Protein AF-A0A352Q3K9-F1 (afdb_monomer)

Mean predicted aligned error: 5.57 Å

pLDDT: mean 89.83, std 10.24, range [36.91, 98.31]

Radius of gyration: 19.17 Å; Cα contacts (8 Å, |Δi|>4): 223; chains: 1; bounding box: 49×48×50 Å

Foldseek 3Di:
DDPVVLVVPDDLVCLLPDDLVNVLVVLVVVLVVCVVCVVVCQVVVCVLVVADCPDPVRVVVGHCVPASVVLNVLSVVLNVQSVQVNVVHGQAFPDWADPDVQKIKTWHPDRDPVRCVVQPPDTDIDIGGHDDDDDDLSPARGEEDEAEAPSPPHSSSVCSCCSRPNSYDYDYDHDPRDDD

Solvent-accessible surface area (backbone atoms only — not comparable to full-atom values): 10565 Å² total; per-residue (Å²): 133,58,71,66,58,63,56,72,70,59,55,26,69,59,56,49,71,50,53,58,64,59,56,38,49,49,40,50,51,52,52,51,48,52,64,74,43,39,68,61,49,32,53,53,52,23,57,74,69,73,33,40,75,86,39,86,90,34,29,89,71,44,58,45,76,82,48,54,46,56,46,53,52,51,43,52,53,50,43,56,48,37,61,32,46,68,70,77,41,76,91,77,61,88,42,77,42,79,76,51,92,56,31,29,40,32,32,68,33,54,81,50,72,68,44,35,69,76,48,56,90,54,71,39,69,50,78,38,77,41,84,89,77,87,80,63,36,82,78,44,70,48,35,81,44,78,47,72,34,84,74,56,92,55,55,64,53,59,51,51,42,34,46,69,52,55,23,17,44,76,50,76,46,75,44,87,76,81,86,126

Structure (mmCIF, N/CA/C/O backbone):
data_AF-A0A352Q3K9-F1
#
_entry.id   AF-A0A352Q3K9-F1
#
loop_
_atom_site.group_PDB
_atom_site.id
_atom_site.type_symbol
_atom_site.label_atom_id
_atom_site.label_alt_id
_atom_site.label_comp_id
_atom_site.label_asym_id
_atom_site.label_entity_id
_atom_site.label_seq_id
_atom_site.pdbx_PDB_ins_code
_atom_site.Cartn_x
_atom_site.Cartn_y
_atom_site.Cartn_z
_atom_site.occupancy
_atom_site.B_iso_or_equiv
_atom_site.auth_seq_id
_atom_site.auth_comp_id
_atom_site.auth_asym_id
_atom_site.auth_atom_id
_atom_site.pdbx_PDB_model_num
ATOM 1 N N . MET A 1 1 ? 11.641 -22.432 -8.287 1.00 61.81 1 MET A N 1
ATOM 2 C CA . MET A 1 1 ? 10.954 -22.651 -6.997 1.00 61.81 1 MET A CA 1
ATOM 3 C C . MET A 1 1 ? 9.534 -23.090 -7.314 1.00 61.81 1 MET A C 1
ATOM 5 O O . MET A 1 1 ? 8.907 -22.437 -8.138 1.00 61.81 1 MET A O 1
ATOM 9 N N . ASP A 1 2 ? 9.073 -24.209 -6.756 1.00 83.31 2 ASP A N 1
ATOM 10 C CA . ASP A 1 2 ? 7.684 -24.660 -6.918 1.00 83.31 2 ASP A CA 1
ATOM 11 C C . ASP A 1 2 ? 6.731 -23.754 -6.113 1.00 83.31 2 ASP A C 1
ATOM 13 O O . ASP A 1 2 ? 7.108 -23.233 -5.060 1.00 83.31 2 ASP A O 1
ATOM 17 N N . ALA A 1 3 ? 5.508 -23.550 -6.607 1.00 79.31 3 ALA A N 1
ATOM 18 C CA . ALA A 1 3 ? 4.504 -22.689 -5.986 1.00 79.31 3 ALA A CA 1
ATOM 19 C C . ALA A 1 3 ? 4.161 -23.150 -4.564 1.00 79.31 3 ALA A C 1
ATOM 21 O O . ALA A 1 3 ? 4.019 -22.317 -3.669 1.00 79.31 3 ALA A O 1
ATOM 22 N N . LYS A 1 4 ? 4.107 -24.470 -4.342 1.00 85.06 4 LYS A N 1
ATOM 23 C CA . LYS A 1 4 ? 3.895 -25.047 -3.011 1.00 85.06 4 LYS A CA 1
ATOM 24 C C . LYS A 1 4 ? 5.002 -24.628 -2.044 1.00 85.06 4 LYS A C 1
ATOM 26 O O . LYS A 1 4 ? 4.709 -24.143 -0.962 1.00 85.06 4 LYS A O 1
ATOM 31 N N . LEU A 1 5 ? 6.263 -24.731 -2.466 1.00 86.06 5 LEU A N 1
ATOM 32 C CA . LEU A 1 5 ? 7.406 -24.346 -1.636 1.00 86.06 5 LEU A CA 1
ATOM 33 C C . LEU A 1 5 ? 7.378 -22.850 -1.283 1.00 86.06 5 LEU A C 1
ATOM 35 O O . LEU A 1 5 ? 7.644 -22.484 -0.144 1.00 86.06 5 LEU A O 1
ATOM 39 N N . ALA A 1 6 ? 7.025 -21.986 -2.242 1.00 85.56 6 ALA A N 1
ATOM 40 C CA . ALA A 1 6 ? 6.912 -20.549 -1.997 1.00 85.56 6 ALA A CA 1
ATOM 41 C C . ALA A 1 6 ? 5.833 -20.222 -0.950 1.00 85.56 6 ALA A C 1
ATOM 43 O O . ALA A 1 6 ? 6.047 -19.349 -0.113 1.00 85.56 6 ALA A O 1
ATOM 44 N N . ILE A 1 7 ? 4.701 -20.934 -0.984 1.00 88.88 7 ILE A N 1
ATOM 45 C CA . ILE A 1 7 ? 3.608 -20.784 -0.014 1.00 88.88 7 ILE A CA 1
ATOM 46 C C . ILE A 1 7 ? 4.007 -21.356 1.352 1.00 88.88 7 ILE A C 1
ATOM 48 O O . ILE A 1 7 ? 3.791 -20.694 2.364 1.00 88.88 7 ILE A O 1
ATOM 52 N N . ASP A 1 8 ? 4.639 -22.532 1.385 1.00 91.50 8 ASP A N 1
ATOM 53 C CA . ASP A 1 8 ? 5.064 -23.215 2.616 1.00 91.50 8 ASP A CA 1
ATOM 54 C C . ASP A 1 8 ? 6.091 -22.388 3.421 1.00 91.50 8 ASP A C 1
ATOM 56 O O . ASP A 1 8 ? 6.195 -22.532 4.639 1.00 91.50 8 ASP A O 1
ATOM 60 N N . CYS A 1 9 ? 6.845 -21.494 2.769 1.00 90.69 9 CYS A N 1
ATOM 61 C CA . CYS A 1 9 ? 7.780 -20.585 3.438 1.00 90.69 9 CYS A CA 1
ATOM 62 C C . CYS A 1 9 ? 7.116 -19.346 4.069 1.00 90.69 9 CYS A C 1
ATOM 64 O O . CYS A 1 9 ? 7.782 -18.603 4.799 1.00 90.69 9 CYS A O 1
ATOM 66 N N . LEU A 1 10 ? 5.839 -19.075 3.788 1.00 93.19 10 LEU A N 1
ATOM 67 C CA . LEU A 1 10 ? 5.159 -17.888 4.297 1.00 93.19 10 LEU A CA 1
ATOM 68 C C . LEU A 1 10 ? 4.781 -18.048 5.773 1.00 93.19 10 LEU A C 1
ATOM 70 O O . LEU A 1 10 ? 4.302 -19.086 6.217 1.00 93.19 10 LEU A O 1
ATOM 74 N N . GLN A 1 11 ? 4.965 -16.976 6.545 1.00 95.00 11 GLN A N 1
ATOM 75 C CA . GLN A 1 11 ? 4.714 -16.958 7.989 1.00 95.00 11 GLN A CA 1
ATOM 76 C C . GLN A 1 11 ? 3.660 -15.892 8.347 1.00 95.00 11 GLN A C 1
ATOM 78 O O . GLN A 1 11 ? 4.012 -14.861 8.930 1.00 95.00 11 GLN A O 1
ATOM 83 N N . PRO A 1 12 ? 2.367 -16.104 8.019 1.00 95.88 12 PRO A N 1
ATOM 84 C CA . PRO A 1 12 ? 1.306 -15.122 8.272 1.00 95.88 12 PRO A CA 1
ATOM 85 C C . PRO A 1 12 ? 1.190 -14.752 9.755 1.00 95.88 12 PRO A C 1
ATOM 87 O O . PRO A 1 12 ? 1.074 -13.574 10.081 1.00 95.88 12 PRO A O 1
ATOM 90 N N . GLY A 1 13 ? 1.338 -15.724 10.664 1.00 95.94 13 GLY A N 1
ATOM 91 C CA . GLY A 1 13 ? 1.329 -15.466 12.107 1.00 95.94 13 GLY A CA 1
ATOM 92 C C . GLY A 1 13 ? 2.492 -14.582 12.571 1.00 95.94 13 GLY A C 1
ATOM 93 O O . GLY A 1 13 ? 2.315 -13.730 13.439 1.00 95.94 13 GLY A O 1
ATOM 94 N N . LYS A 1 14 ? 3.678 -14.707 11.961 1.00 96.25 14 LYS A N 1
ATOM 95 C CA . LYS A 1 14 ? 4.808 -13.812 12.257 1.00 96.25 14 LYS A CA 1
ATOM 96 C C . LYS A 1 14 ? 4.521 -12.394 11.770 1.00 96.25 14 LYS A C 1
ATOM 98 O O . LYS A 1 14 ? 4.791 -11.438 12.493 1.00 96.25 14 LYS A O 1
ATOM 103 N N . TRP A 1 15 ? 3.954 -12.254 10.571 1.00 97.00 15 TRP A N 1
ATOM 104 C CA . TRP A 1 15 ? 3.568 -10.948 10.039 1.00 97.00 15 TRP A CA 1
ATOM 105 C C . TRP A 1 15 ? 2.504 -10.278 10.904 1.00 97.00 15 TRP A C 1
ATOM 107 O O . TRP A 1 15 ? 2.722 -9.151 11.339 1.00 97.00 15 TRP A O 1
ATOM 117 N N . GLN A 1 16 ? 1.424 -10.987 11.246 1.00 96.56 16 GLN A N 1
ATOM 118 C CA . GLN A 1 16 ? 0.358 -10.492 12.123 1.00 96.56 16 GLN A CA 1
ATOM 119 C C . GLN A 1 16 ? 0.919 -9.927 13.433 1.00 96.56 16 GLN A C 1
ATOM 121 O O . GLN A 1 16 ? 0.593 -8.802 13.802 1.00 96.56 16 GLN A O 1
ATOM 126 N N . ASN A 1 17 ? 1.839 -10.655 14.068 1.00 96.12 17 ASN A N 1
ATOM 127 C CA . ASN A 1 17 ? 2.466 -10.253 15.328 1.00 96.12 17 ASN A CA 1
ATOM 128 C C . ASN A 1 17 ? 3.646 -9.276 15.165 1.00 96.12 17 ASN A C 1
ATOM 130 O O . ASN A 1 17 ? 4.276 -8.902 16.153 1.00 96.12 17 ASN A O 1
ATOM 134 N N . THR A 1 18 ? 3.976 -8.850 13.941 1.00 97.50 18 THR A N 1
ATOM 135 C CA . THR A 1 18 ? 5.051 -7.879 13.714 1.00 97.50 18 THR A CA 1
ATOM 136 C C . THR A 1 18 ? 4.631 -6.503 14.246 1.00 97.50 18 THR A C 1
ATOM 138 O O . THR A 1 18 ? 3.607 -5.977 13.790 1.00 97.50 18 THR A O 1
ATOM 141 N N . PRO A 1 19 ? 5.419 -5.883 15.147 1.00 97.31 19 PRO A N 1
ATOM 142 C CA . PRO A 1 19 ? 5.102 -4.583 15.731 1.00 97.31 19 PRO A CA 1
ATOM 143 C C . PRO A 1 19 ? 4.897 -3.464 14.700 1.00 97.31 19 PRO A C 1
ATOM 145 O O . PRO A 1 19 ? 5.558 -3.411 13.659 1.00 97.31 19 PRO A O 1
ATOM 148 N N . VAL A 1 20 ? 4.005 -2.522 15.017 1.00 97.56 20 VAL A N 1
ATOM 149 C CA . VAL A 1 20 ? 3.637 -1.400 14.134 1.00 97.56 20 VAL A CA 1
ATOM 150 C C . VAL A 1 20 ? 4.837 -0.547 13.707 1.00 97.56 20 VAL A C 1
ATOM 152 O O . VAL A 1 20 ? 4.916 -0.152 12.546 1.00 97.56 20 VAL A O 1
ATOM 155 N N . ASN A 1 21 ? 5.800 -0.311 14.602 1.00 97.25 21 ASN A N 1
ATOM 156 C CA . ASN A 1 21 ? 7.028 0.436 14.312 1.00 97.25 21 ASN A CA 1
ATOM 157 C C . ASN A 1 21 ? 7.928 -0.305 13.313 1.00 97.25 21 ASN A C 1
ATOM 159 O O . ASN A 1 21 ? 8.421 0.313 12.376 1.00 97.25 21 ASN A O 1
ATOM 163 N N . VAL A 1 22 ? 8.064 -1.629 13.440 1.00 98.06 22 VAL A N 1
ATOM 164 C CA . VAL A 1 22 ? 8.832 -2.447 12.486 1.00 98.06 22 VAL A CA 1
ATOM 165 C C . VAL A 1 22 ? 8.202 -2.378 11.095 1.00 98.06 22 VAL A C 1
ATOM 167 O O . VAL A 1 22 ? 8.896 -2.155 10.105 1.00 98.06 22 VAL A O 1
ATOM 170 N N . ARG A 1 23 ? 6.872 -2.496 11.002 1.00 97.81 23 ARG A N 1
ATOM 171 C CA . ARG A 1 23 ? 6.149 -2.356 9.725 1.00 97.81 23 ARG A CA 1
ATOM 172 C C . ARG A 1 23 ? 6.301 -0.953 9.131 1.00 97.81 23 ARG A C 1
ATOM 174 O O . ARG A 1 23 ? 6.489 -0.811 7.924 1.00 97.81 23 ARG A O 1
ATOM 181 N N . GLN A 1 24 ? 6.261 0.079 9.971 1.00 97.62 24 GLN A N 1
ATOM 182 C CA . GLN A 1 24 ? 6.503 1.456 9.550 1.00 97.62 24 GLN A CA 1
ATOM 183 C C . GLN A 1 24 ? 7.929 1.642 9.007 1.00 97.62 24 GLN A C 1
ATOM 185 O O . GLN A 1 24 ? 8.115 2.334 8.006 1.00 97.62 24 GLN A O 1
ATOM 190 N N . ASP A 1 25 ? 8.932 1.029 9.632 1.00 98.06 25 ASP A N 1
ATOM 191 C CA . ASP A 1 25 ? 10.317 1.110 9.171 1.00 98.06 25 ASP A CA 1
ATOM 192 C C . ASP A 1 25 ? 10.535 0.341 7.864 1.00 98.06 25 ASP A C 1
ATOM 194 O O . ASP A 1 25 ? 11.254 0.833 6.995 1.00 98.06 25 ASP A O 1
ATOM 198 N N . LEU A 1 26 ? 9.846 -0.787 7.655 1.00 98.06 26 LEU A N 1
ATOM 199 C CA . LEU A 1 26 ? 9.813 -1.465 6.353 1.00 98.06 26 LEU A CA 1
ATOM 200 C C . LEU A 1 26 ? 9.236 -0.558 5.256 1.00 98.06 26 LEU A C 1
ATOM 202 O O . LEU A 1 26 ? 9.816 -0.464 4.178 1.00 98.06 26 LEU A O 1
ATOM 206 N N . LEU A 1 27 ? 8.146 0.171 5.526 1.00 98.00 27 LEU A N 1
ATOM 207 C CA . LEU A 1 27 ? 7.598 1.142 4.570 1.00 98.00 27 LEU A CA 1
ATOM 208 C C . LEU A 1 27 ? 8.594 2.264 4.236 1.00 98.00 27 LEU A C 1
ATOM 210 O O . LEU A 1 27 ? 8.707 2.651 3.074 1.00 98.00 27 LEU A O 1
ATOM 214 N N . LYS A 1 28 ? 9.342 2.770 5.225 1.00 98.12 28 LYS A N 1
ATOM 215 C CA . LYS A 1 28 ? 10.399 3.770 4.988 1.00 98.12 28 LYS A CA 1
ATOM 216 C C . LYS A 1 28 ? 11.550 3.197 4.162 1.00 98.12 28 LYS A C 1
ATOM 218 O O . LYS A 1 28 ? 12.053 3.882 3.281 1.00 98.12 28 LYS A O 1
ATOM 223 N N . GLN A 1 29 ? 11.948 1.948 4.409 1.00 98.12 29 GLN A N 1
ATOM 224 C CA . GLN A 1 29 ? 12.958 1.270 3.591 1.00 98.12 29 GLN A CA 1
ATOM 225 C C . GLN A 1 29 ? 12.485 1.122 2.142 1.00 98.12 29 GLN A C 1
ATOM 227 O O . GLN A 1 29 ? 13.239 1.434 1.226 1.00 98.12 29 GLN A O 1
ATOM 232 N N . ILE A 1 30 ? 11.222 0.740 1.925 1.00 96.62 30 ILE A N 1
ATOM 233 C CA . ILE A 1 30 ? 10.625 0.688 0.583 1.00 96.62 30 ILE A CA 1
ATOM 234 C C . ILE A 1 30 ? 10.652 2.077 -0.069 1.00 96.62 30 ILE A C 1
ATOM 236 O O . ILE A 1 30 ? 11.085 2.201 -1.210 1.00 96.62 30 ILE A O 1
ATOM 240 N N . GLN A 1 31 ? 10.244 3.128 0.650 1.00 96.56 31 GLN A N 1
ATOM 241 C CA . GLN A 1 31 ? 10.288 4.504 0.145 1.00 96.56 31 GLN A CA 1
ATOM 242 C C . GLN A 1 31 ? 11.711 4.929 -0.248 1.00 96.56 31 GLN A C 1
ATOM 244 O O . GLN A 1 31 ? 11.903 5.476 -1.332 1.00 96.56 31 GLN A O 1
ATOM 249 N N . ASN A 1 32 ? 12.702 4.645 0.597 1.00 97.75 32 ASN A N 1
ATOM 250 C CA . ASN A 1 32 ? 14.103 4.958 0.319 1.00 97.75 32 ASN A CA 1
ATOM 251 C C . ASN A 1 32 ? 14.626 4.181 -0.893 1.00 97.75 32 ASN A C 1
ATOM 253 O O . ASN A 1 32 ? 15.315 4.758 -1.725 1.00 97.75 32 ASN A O 1
ATOM 257 N N . ASN A 1 33 ? 14.254 2.906 -1.033 1.00 96.94 33 ASN A N 1
ATOM 258 C CA . ASN A 1 33 ? 14.633 2.095 -2.187 1.00 96.94 33 ASN A CA 1
ATOM 259 C C . ASN A 1 33 ? 14.013 2.625 -3.486 1.00 96.94 33 ASN A C 1
ATOM 261 O O . ASN A 1 33 ? 14.693 2.655 -4.503 1.00 96.94 33 ASN A O 1
ATOM 265 N N . ILE A 1 34 ? 12.760 3.094 -3.465 1.00 94.69 34 ILE A N 1
ATOM 266 C CA . ILE A 1 34 ? 12.145 3.723 -4.647 1.00 94.69 34 ILE A CA 1
ATOM 267 C C . ILE A 1 34 ? 12.954 4.948 -5.089 1.00 94.69 34 ILE A C 1
ATOM 269 O O . ILE A 1 34 ? 13.162 5.137 -6.282 1.00 94.69 34 ILE A O 1
ATOM 273 N N . VAL A 1 35 ? 13.414 5.773 -4.143 1.00 95.62 35 VAL A N 1
ATOM 274 C CA . VAL A 1 35 ? 14.247 6.946 -4.453 1.00 95.62 35 VAL A CA 1
ATOM 275 C C . VAL A 1 35 ? 15.621 6.524 -4.969 1.00 95.62 35 VAL A C 1
ATOM 277 O O . VAL A 1 35 ? 16.072 7.049 -5.981 1.00 95.62 35 VAL A O 1
ATOM 280 N N . LEU A 1 36 ? 16.267 5.571 -4.294 1.00 97.50 36 LEU A N 1
ATOM 281 C CA . LEU A 1 36 ? 17.611 5.104 -4.633 1.00 97.50 36 LEU A CA 1
ATOM 282 C C . LEU A 1 36 ? 17.674 4.478 -6.032 1.00 97.50 36 LEU A C 1
ATOM 284 O O . LEU A 1 36 ? 18.615 4.743 -6.770 1.00 97.50 36 LEU A O 1
ATOM 288 N N . TYR A 1 37 ? 16.668 3.683 -6.397 1.00 96.00 37 TYR A N 1
ATOM 289 C CA . TYR A 1 37 ? 16.619 2.944 -7.662 1.00 96.00 37 TYR A CA 1
ATOM 290 C C . TYR A 1 37 ? 15.682 3.589 -8.697 1.00 96.00 37 TYR A C 1
ATOM 292 O O . TYR A 1 37 ? 15.224 2.915 -9.617 1.00 96.00 37 TYR A O 1
ATOM 300 N N . MET A 1 38 ? 15.361 4.881 -8.555 1.00 94.00 38 MET A N 1
ATOM 301 C CA . MET A 1 38 ? 14.366 5.567 -9.392 1.00 94.00 38 MET A CA 1
ATOM 302 C C . MET A 1 38 ? 14.661 5.429 -10.892 1.00 94.00 38 MET A C 1
ATOM 304 O O . MET A 1 38 ? 13.776 5.048 -11.657 1.00 94.00 38 MET A O 1
ATOM 308 N N . ASP A 1 39 ? 15.899 5.695 -11.311 1.00 93.38 39 ASP A N 1
ATOM 309 C CA . ASP A 1 39 ? 16.279 5.667 -12.728 1.00 93.38 39 ASP A CA 1
ATOM 310 C C . ASP A 1 39 ? 16.218 4.246 -13.305 1.00 93.38 39 ASP A C 1
ATOM 312 O O . ASP A 1 39 ? 15.687 4.033 -14.397 1.00 93.38 39 ASP A O 1
ATOM 316 N N . GLU A 1 40 ? 16.681 3.252 -12.543 1.00 94.25 40 GLU A N 1
ATOM 317 C CA . GLU A 1 40 ? 16.603 1.838 -12.924 1.00 94.25 40 GLU A CA 1
ATOM 318 C C . GLU A 1 40 ? 15.151 1.374 -13.065 1.00 94.25 40 GLU A C 1
ATOM 320 O O . GLU A 1 40 ? 14.799 0.700 -14.037 1.00 94.25 40 GLU A O 1
ATOM 325 N N . LEU A 1 41 ? 14.288 1.783 -12.130 1.00 91.19 41 LEU A N 1
ATOM 326 C CA . LEU A 1 41 ? 12.859 1.496 -12.183 1.00 91.19 41 LEU A CA 1
ATOM 327 C C . LEU A 1 41 ? 12.213 2.131 -13.418 1.00 91.19 41 LEU A C 1
ATOM 329 O O . LEU A 1 41 ? 11.412 1.467 -14.073 1.00 91.19 41 LEU A O 1
ATOM 333 N N . VAL A 1 42 ? 12.564 3.375 -13.770 1.00 91.69 42 VAL A N 1
ATOM 334 C CA . VAL A 1 42 ? 12.035 4.048 -14.972 1.00 91.69 42 VAL A CA 1
ATOM 335 C C . VAL A 1 42 ? 12.455 3.305 -16.235 1.00 91.69 42 VAL A C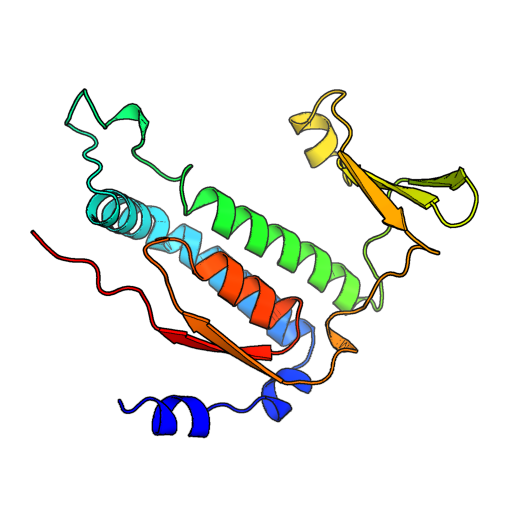 1
ATOM 337 O O . VAL A 1 42 ? 11.625 3.076 -17.117 1.00 91.69 42 VAL A O 1
ATOM 340 N N . VAL A 1 43 ? 13.725 2.908 -16.334 1.00 91.94 43 VAL A N 1
ATOM 341 C CA . VAL A 1 43 ? 14.236 2.162 -17.493 1.00 91.94 43 VAL A CA 1
ATOM 342 C C . VAL A 1 43 ? 13.536 0.809 -17.617 1.00 91.94 43 VAL A C 1
ATOM 344 O O . VAL A 1 43 ? 13.078 0.456 -18.707 1.00 91.94 43 VAL A O 1
ATOM 347 N N . ALA A 1 44 ? 13.412 0.068 -16.515 1.00 89.25 44 ALA A N 1
ATOM 348 C CA . ALA A 1 44 ? 12.751 -1.232 -16.501 1.00 89.25 44 ALA A CA 1
ATOM 349 C C . ALA A 1 44 ? 11.259 -1.125 -16.860 1.00 89.25 44 ALA A C 1
ATOM 351 O O . ALA A 1 44 ? 10.775 -1.880 -17.705 1.00 89.25 44 ALA A O 1
ATOM 352 N N . ASP A 1 45 ? 10.546 -0.165 -16.270 1.00 88.12 45 ASP A N 1
ATOM 353 C CA . ASP A 1 45 ? 9.121 0.066 -16.513 1.00 88.12 45 ASP A CA 1
ATOM 354 C C . ASP A 1 45 ? 8.851 0.501 -17.962 1.00 88.12 45 ASP A C 1
ATOM 356 O O . ASP A 1 45 ? 7.980 -0.063 -18.624 1.00 88.12 45 ASP A O 1
ATOM 360 N N . ASN A 1 46 ? 9.644 1.434 -18.501 1.00 89.44 46 ASN A N 1
ATOM 361 C CA . ASN A 1 46 ? 9.547 1.839 -19.904 1.00 89.44 46 ASN A CA 1
ATOM 362 C C . ASN A 1 46 ? 9.789 0.651 -20.849 1.00 89.44 46 ASN A C 1
ATOM 364 O O . ASN A 1 46 ? 8.993 0.426 -21.761 1.00 89.44 46 ASN A O 1
ATOM 368 N N . LYS A 1 47 ? 10.841 -0.145 -20.604 1.00 88.88 47 LYS A N 1
ATOM 369 C CA . LYS A 1 47 ? 11.170 -1.322 -21.423 1.00 88.88 47 LYS A CA 1
ATOM 370 C C . LYS A 1 47 ? 10.015 -2.317 -21.460 1.00 88.88 47 LYS A C 1
ATOM 372 O O . LYS A 1 47 ? 9.620 -2.767 -22.530 1.00 88.88 47 LYS A O 1
ATOM 377 N N . VAL A 1 48 ? 9.467 -2.645 -20.296 1.00 83.88 48 VAL A N 1
ATOM 378 C CA . VAL A 1 48 ? 8.382 -3.621 -20.165 1.00 83.88 48 VAL A CA 1
ATOM 379 C C . VAL A 1 48 ? 7.079 -3.110 -20.801 1.00 83.88 48 VAL A C 1
ATOM 381 O O . VAL A 1 48 ? 6.328 -3.898 -21.372 1.00 83.88 48 VAL A O 1
ATOM 384 N N . ARG A 1 49 ? 6.832 -1.795 -20.775 1.00 84.94 49 ARG A N 1
ATOM 385 C CA . ARG A 1 49 ? 5.693 -1.156 -21.456 1.00 84.94 49 ARG A CA 1
ATOM 386 C C . ARG A 1 49 ? 5.900 -0.943 -22.962 1.00 84.94 49 ARG A C 1
ATOM 388 O O . ARG A 1 49 ? 4.981 -0.452 -23.612 1.00 84.94 49 ARG A O 1
ATOM 395 N N . GLY A 1 50 ? 7.073 -1.268 -23.514 1.00 88.25 50 GLY A N 1
ATOM 396 C CA . GLY A 1 50 ? 7.414 -0.970 -24.910 1.00 88.25 50 GLY A CA 1
ATOM 397 C C . GLY A 1 50 ? 7.514 0.533 -25.203 1.00 88.25 50 GLY A C 1
ATOM 398 O O . GLY A 1 50 ? 7.270 0.965 -26.324 1.00 88.25 50 GLY A O 1
ATOM 399 N N . VAL A 1 51 ? 7.829 1.342 -24.190 1.00 90.50 51 VAL A N 1
ATOM 400 C CA . VAL A 1 51 ? 7.933 2.801 -24.288 1.00 90.50 51 VAL A CA 1
ATOM 401 C C . VAL A 1 51 ? 9.393 3.197 -24.468 1.00 90.50 51 VAL A C 1
ATOM 403 O O . VAL A 1 51 ? 10.240 2.872 -23.638 1.00 90.50 51 VAL A O 1
ATOM 406 N N . SER A 1 52 ? 9.684 3.963 -25.519 1.00 92.06 52 SER A N 1
ATOM 407 C CA . SER A 1 52 ? 10.995 4.578 -25.730 1.00 92.06 52 SER A CA 1
ATOM 408 C C . SER A 1 52 ? 10.945 6.096 -25.505 1.00 92.06 52 SER A C 1
ATOM 410 O O . SER A 1 52 ? 10.063 6.765 -26.055 1.00 92.06 52 SER A O 1
ATOM 412 N N . PRO A 1 53 ? 11.898 6.680 -24.748 1.00 89.00 53 PRO A N 1
ATOM 413 C CA . PRO A 1 53 ? 12.020 8.131 -24.606 1.00 89.00 53 PRO A CA 1
ATOM 414 C C . PRO A 1 53 ? 12.542 8.820 -25.880 1.00 89.00 53 PRO A C 1
ATOM 416 O O . PRO A 1 53 ? 12.390 10.034 -26.012 1.00 89.00 53 PRO A O 1
ATOM 419 N N . SER A 1 54 ? 13.141 8.074 -26.817 1.00 93.25 54 SER A N 1
ATOM 420 C CA . SER A 1 54 ? 13.630 8.604 -28.098 1.00 93.25 54 SER A CA 1
ATOM 421 C C . SER A 1 54 ? 12.615 8.495 -29.239 1.00 93.25 54 SER A C 1
ATOM 423 O O . SER A 1 54 ? 12.786 9.167 -30.253 1.00 93.25 54 SER A O 1
ATOM 425 N N . ASP A 1 55 ? 11.555 7.698 -29.081 1.00 94.06 55 ASP A N 1
ATOM 426 C CA . ASP A 1 55 ? 10.500 7.543 -30.085 1.00 94.06 55 ASP A CA 1
ATOM 427 C C . ASP A 1 55 ? 9.418 8.628 -29.910 1.00 94.06 55 ASP A C 1
ATOM 429 O O . ASP A 1 55 ? 8.744 8.655 -28.873 1.00 94.06 55 ASP A O 1
ATOM 433 N N . PRO A 1 56 ? 9.192 9.516 -30.900 1.00 95.12 56 PRO A N 1
ATOM 434 C CA . PRO A 1 56 ? 8.129 10.517 -30.850 1.00 95.12 56 PRO A CA 1
ATOM 435 C C . PRO A 1 56 ? 6.734 9.954 -30.546 1.00 95.12 56 PRO A C 1
ATOM 437 O O . PRO A 1 56 ? 5.945 10.656 -29.906 1.00 95.12 56 PRO A O 1
ATOM 440 N N . ALA A 1 57 ? 6.438 8.715 -30.958 1.00 93.88 57 ALA A N 1
ATOM 441 C CA . ALA A 1 57 ? 5.141 8.080 -30.738 1.00 93.88 57 ALA A CA 1
ATOM 442 C C . ALA A 1 57 ? 4.904 7.732 -29.261 1.00 93.88 57 ALA A C 1
ATOM 444 O O . ALA A 1 57 ? 3.787 7.888 -28.771 1.00 93.88 57 ALA A O 1
ATOM 445 N N . THR A 1 58 ? 5.944 7.326 -28.524 1.00 92.12 58 THR A N 1
ATOM 446 C CA . THR A 1 58 ? 5.808 6.839 -27.138 1.00 92.12 58 THR A CA 1
ATOM 447 C C . THR A 1 58 ? 6.441 7.740 -26.083 1.00 92.12 58 THR A C 1
ATOM 449 O O . THR A 1 58 ? 6.138 7.584 -24.902 1.00 92.12 58 THR A O 1
ATOM 452 N N . ARG A 1 59 ? 7.295 8.704 -26.457 1.00 91.06 59 ARG A N 1
ATOM 453 C CA . ARG A 1 59 ? 8.091 9.507 -25.502 1.00 91.06 59 ARG A CA 1
ATOM 454 C C . ARG A 1 59 ? 7.269 10.222 -24.430 1.00 91.06 59 ARG A C 1
ATOM 456 O O . ARG A 1 59 ? 7.749 10.420 -23.324 1.00 91.06 59 ARG A O 1
ATOM 463 N N . HIS A 1 60 ? 6.026 10.591 -24.739 1.00 89.94 60 HIS A N 1
ATOM 464 C CA . HIS A 1 60 ? 5.116 11.259 -23.804 1.00 89.94 60 HIS A CA 1
ATOM 465 C C . HIS A 1 60 ? 4.619 10.333 -22.676 1.00 89.94 60 HIS A C 1
ATOM 467 O O . HIS A 1 60 ? 4.118 10.814 -21.665 1.00 89.94 60 HIS A O 1
ATOM 473 N N . MET A 1 61 ? 4.764 9.014 -22.843 1.00 89.56 61 MET A N 1
ATOM 474 C CA . MET A 1 61 ? 4.427 7.985 -21.854 1.00 89.56 61 MET A CA 1
ATOM 475 C C . MET A 1 61 ? 5.633 7.568 -20.999 1.00 89.56 61 MET A C 1
ATOM 477 O O . MET A 1 61 ? 5.481 6.746 -20.086 1.00 89.56 61 MET A O 1
ATOM 481 N N . ALA A 1 62 ? 6.831 8.065 -21.325 1.00 89.38 62 ALA A N 1
ATOM 482 C CA . ALA A 1 62 ? 8.056 7.726 -20.619 1.00 89.38 62 ALA A CA 1
ATOM 483 C C . ALA A 1 62 ? 8.123 8.436 -19.261 1.00 89.38 62 ALA A C 1
ATOM 485 O O . ALA A 1 62 ? 7.659 9.565 -19.106 1.00 89.38 62 ALA A O 1
ATOM 486 N N . GLY A 1 63 ? 8.745 7.778 -18.283 1.00 88.75 63 GLY A N 1
ATOM 487 C CA . GLY A 1 63 ? 9.007 8.357 -16.965 1.00 88.75 63 GLY A CA 1
ATOM 488 C C . GLY A 1 63 ? 8.208 7.696 -15.849 1.00 88.75 63 GLY A C 1
ATOM 489 O O . GLY A 1 63 ? 7.754 6.561 -15.963 1.00 88.75 63 GLY A O 1
ATOM 490 N N . THR A 1 64 ? 8.060 8.409 -14.736 1.00 88.31 64 THR A N 1
ATOM 491 C CA . THR A 1 64 ? 7.597 7.841 -13.460 1.00 88.31 64 THR A CA 1
ATOM 492 C C . THR A 1 64 ? 6.078 7.780 -13.316 1.00 88.31 64 THR A C 1
ATOM 494 O O . THR A 1 64 ? 5.574 7.006 -12.503 1.00 88.31 64 THR A O 1
ATOM 497 N N . ALA A 1 65 ? 5.345 8.573 -14.101 1.00 86.12 65 ALA A N 1
ATOM 498 C CA . ALA A 1 65 ? 3.926 8.843 -13.882 1.00 86.12 65 ALA A CA 1
ATOM 499 C C . ALA A 1 65 ? 3.025 7.601 -13.984 1.00 86.12 65 ALA A C 1
ATOM 501 O O . ALA A 1 65 ? 2.025 7.521 -13.275 1.00 86.12 65 ALA A O 1
ATOM 502 N N . ALA A 1 66 ? 3.374 6.639 -14.843 1.00 81.69 66 ALA A N 1
ATOM 503 C CA . ALA A 1 66 ? 2.539 5.468 -15.107 1.00 81.69 66 ALA A CA 1
ATOM 504 C C . ALA A 1 66 ? 2.526 4.462 -13.946 1.00 81.69 66 ALA A C 1
ATOM 506 O O . ALA A 1 66 ? 1.466 3.955 -13.588 1.00 81.69 66 ALA A O 1
ATOM 507 N N . THR A 1 67 ? 3.690 4.199 -13.345 1.00 84.19 67 THR A N 1
ATOM 508 C CA . THR A 1 67 ? 3.859 3.085 -12.397 1.00 84.19 67 THR A CA 1
ATOM 509 C C . THR A 1 67 ? 4.504 3.540 -11.092 1.00 84.19 67 THR A C 1
ATOM 511 O O . THR A 1 67 ? 3.958 3.325 -10.008 1.00 84.19 67 THR A O 1
ATOM 514 N N . ILE A 1 68 ? 5.650 4.216 -11.174 1.00 89.25 68 ILE A N 1
ATOM 515 C CA . ILE A 1 68 ? 6.489 4.503 -10.005 1.00 89.25 68 ILE A CA 1
ATOM 516 C C . ILE A 1 68 ? 5.852 5.561 -9.104 1.00 89.25 68 ILE A C 1
ATOM 518 O O . ILE A 1 68 ? 5.801 5.373 -7.889 1.00 89.25 68 ILE A O 1
ATOM 522 N N . SER A 1 69 ? 5.315 6.642 -9.677 1.00 89.44 69 SER A N 1
ATOM 523 C CA . SER A 1 69 ? 4.627 7.689 -8.915 1.00 89.44 69 SER A CA 1
ATOM 524 C C . SER A 1 69 ? 3.417 7.140 -8.145 1.00 89.44 69 SER A C 1
ATOM 526 O O . SER A 1 69 ? 3.365 7.366 -6.935 1.00 89.44 69 SER A O 1
ATOM 528 N N . PRO A 1 70 ? 2.500 6.353 -8.751 1.00 87.31 70 PRO A N 1
ATOM 529 C CA . PRO A 1 70 ? 1.447 5.666 -8.003 1.00 87.31 70 PRO A CA 1
ATOM 530 C C . PRO A 1 70 ? 1.966 4.799 -6.848 1.00 87.31 70 PRO A C 1
ATOM 532 O O . PRO A 1 70 ? 1.452 4.897 -5.732 1.00 87.31 70 PRO A O 1
ATOM 535 N N . ILE A 1 71 ? 2.999 3.976 -7.068 1.00 90.06 71 ILE A N 1
ATOM 536 C CA . ILE A 1 71 ? 3.577 3.127 -6.010 1.00 90.06 71 ILE A CA 1
ATOM 537 C C . ILE A 1 71 ? 4.129 3.992 -4.869 1.00 90.06 71 ILE A C 1
ATOM 539 O O . ILE A 1 71 ? 3.803 3.751 -3.704 1.00 90.06 71 ILE A O 1
ATOM 543 N N . ALA A 1 72 ? 4.903 5.030 -5.193 1.00 91.88 72 ALA A N 1
ATOM 544 C CA . ALA A 1 72 ? 5.464 5.956 -4.214 1.00 91.88 72 ALA A CA 1
ATOM 545 C C . ALA A 1 72 ? 4.367 6.656 -3.392 1.00 91.88 72 ALA A C 1
ATOM 547 O O . ALA A 1 72 ? 4.481 6.751 -2.167 1.00 91.88 72 ALA A O 1
ATOM 548 N N . SER A 1 73 ? 3.278 7.087 -4.039 1.00 89.31 73 SER A N 1
ATOM 549 C CA . SER A 1 73 ? 2.121 7.686 -3.366 1.00 89.31 73 SER A CA 1
ATOM 550 C C . SER A 1 73 ? 1.435 6.715 -2.401 1.00 89.31 73 SER A C 1
ATOM 552 O O . SER A 1 73 ? 1.086 7.117 -1.291 1.00 89.31 73 SER A O 1
ATOM 554 N N . ASN A 1 74 ? 1.289 5.436 -2.759 1.00 90.81 74 ASN A N 1
ATOM 555 C CA . ASN A 1 74 ? 0.690 4.442 -1.857 1.00 90.81 74 ASN A CA 1
ATOM 556 C C . ASN A 1 74 ? 1.572 4.123 -0.658 1.00 90.81 74 ASN A C 1
ATOM 558 O O . ASN A 1 74 ? 1.065 4.001 0.459 1.00 90.81 74 ASN A O 1
ATOM 562 N N . VAL A 1 75 ? 2.884 4.008 -0.870 1.00 95.44 75 VAL A N 1
ATOM 563 C CA . VAL A 1 75 ? 3.837 3.817 0.228 1.00 95.44 75 VAL A CA 1
ATOM 564 C C . VAL A 1 75 ? 3.776 5.015 1.174 1.00 95.44 75 VAL A C 1
ATOM 566 O O . VAL A 1 75 ? 3.662 4.822 2.383 1.00 95.44 75 VAL A O 1
ATOM 569 N N . ALA A 1 76 ? 3.755 6.243 0.648 1.00 93.12 76 ALA A N 1
ATOM 570 C CA . ALA A 1 76 ? 3.610 7.452 1.458 1.00 93.12 76 ALA A CA 1
ATOM 571 C C . ALA A 1 76 ? 2.292 7.471 2.256 1.00 93.12 76 ALA A C 1
ATOM 573 O O . ALA A 1 76 ? 2.310 7.726 3.462 1.00 93.12 76 ALA A O 1
ATOM 574 N N . ALA A 1 77 ? 1.166 7.121 1.625 1.00 91.06 77 ALA A N 1
ATOM 575 C CA . ALA A 1 77 ? -0.123 7.020 2.307 1.00 91.06 77 ALA A CA 1
ATOM 576 C C . ALA A 1 77 ? -0.104 5.962 3.426 1.00 91.06 77 ALA A C 1
ATOM 578 O O . ALA A 1 77 ? -0.583 6.219 4.532 1.00 91.06 77 ALA A O 1
ATOM 579 N N . CYS A 1 78 ? 0.507 4.797 3.183 1.00 95.75 78 CYS A N 1
ATOM 580 C CA . CYS A 1 78 ? 0.682 3.767 4.208 1.00 95.75 78 CYS A CA 1
ATOM 581 C C . CYS A 1 78 ? 1.574 4.261 5.353 1.00 95.75 78 CYS A C 1
ATOM 583 O O . CYS A 1 78 ? 1.244 4.031 6.514 1.00 95.75 78 CYS A O 1
ATOM 585 N N . ILE A 1 79 ? 2.663 4.982 5.067 1.00 96.31 79 ILE A N 1
ATOM 586 C CA . ILE A 1 79 ? 3.520 5.579 6.103 1.00 96.31 79 ILE A CA 1
ATOM 587 C C . ILE A 1 79 ? 2.700 6.501 7.009 1.00 96.31 79 ILE A C 1
ATOM 589 O O . ILE A 1 79 ? 2.847 6.442 8.231 1.00 96.31 79 ILE A O 1
ATOM 593 N N . ASP A 1 80 ? 1.833 7.336 6.440 1.00 93.12 80 ASP A N 1
ATOM 594 C CA . ASP A 1 80 ? 1.007 8.257 7.220 1.00 93.12 80 ASP A CA 1
ATOM 595 C C . ASP A 1 80 ? -0.061 7.534 8.052 1.00 93.12 80 ASP A C 1
ATOM 597 O O . ASP A 1 80 ? -0.260 7.885 9.218 1.00 93.12 80 ASP A O 1
ATOM 601 N N . ILE A 1 81 ? -0.666 6.465 7.523 1.00 94.44 81 ILE A N 1
ATOM 602 C CA . ILE A 1 81 ? -1.539 5.572 8.302 1.00 94.44 81 ILE A CA 1
ATOM 603 C C . ILE A 1 81 ? -0.758 4.959 9.472 1.00 94.44 81 ILE A C 1
ATOM 605 O O . ILE A 1 81 ? -1.186 5.060 10.620 1.00 94.44 81 ILE A O 1
ATOM 609 N N . TYR A 1 82 ? 0.418 4.383 9.219 1.00 97.19 82 TYR A N 1
ATOM 610 C CA . TYR A 1 82 ? 1.212 3.711 10.249 1.00 97.19 82 TYR A CA 1
ATOM 611 C C . TYR A 1 82 ? 1.766 4.670 11.313 1.00 97.19 82 TYR A C 1
ATOM 613 O O . TYR A 1 82 ? 1.875 4.283 12.475 1.00 97.19 82 TYR A O 1
ATOM 621 N N . LYS A 1 83 ? 2.032 5.941 10.974 1.00 96.00 83 LYS A N 1
ATOM 622 C CA . LYS A 1 83 ? 2.343 6.990 11.968 1.00 96.00 83 LYS A CA 1
ATOM 623 C C . LYS A 1 83 ? 1.194 7.222 12.952 1.00 96.00 83 LYS A C 1
ATOM 625 O O . LYS A 1 83 ? 1.457 7.536 14.111 1.00 96.00 83 LYS A O 1
ATOM 630 N N . LEU A 1 84 ? -0.056 7.131 12.494 1.00 95.25 84 LEU A N 1
ATOM 631 C CA . LEU A 1 84 ? -1.236 7.252 13.355 1.00 95.25 84 LEU A CA 1
ATOM 632 C C . LEU A 1 84 ? -1.439 5.978 14.177 1.00 95.25 84 LEU A C 1
ATOM 634 O O . LEU A 1 84 ? -1.616 6.067 15.392 1.00 95.25 84 LEU A O 1
ATOM 638 N N . LEU A 1 85 ? -1.315 4.808 13.547 1.00 96.44 85 LEU A N 1
ATOM 639 C CA . LEU A 1 85 ? -1.438 3.513 14.222 1.00 96.44 85 LEU A CA 1
ATOM 640 C C . LEU A 1 85 ? -0.412 3.351 15.349 1.00 96.44 85 LEU A C 1
ATOM 642 O O . LEU A 1 85 ? -0.759 2.880 16.427 1.00 96.44 85 LEU A O 1
ATOM 646 N N . ALA A 1 86 ? 0.824 3.820 15.149 1.00 96.31 86 ALA A N 1
ATOM 647 C CA . ALA A 1 86 ? 1.861 3.831 16.183 1.00 96.31 86 ALA A CA 1
ATOM 648 C C . ALA A 1 86 ? 1.482 4.658 17.428 1.00 96.31 86 ALA A C 1
ATOM 650 O O . ALA A 1 86 ? 2.067 4.476 18.491 1.00 96.31 86 ALA A O 1
ATOM 651 N N . LYS A 1 87 ? 0.496 5.555 17.308 1.00 96.12 87 LYS A N 1
ATOM 652 C CA . LYS A 1 87 ? -0.064 6.363 18.401 1.00 96.12 87 LYS A CA 1
ATOM 653 C C . LYS A 1 87 ? -1.408 5.825 18.910 1.00 96.12 87 LYS A C 1
ATOM 655 O O . LYS A 1 87 ? -2.075 6.518 19.674 1.00 96.12 87 LYS A O 1
ATOM 660 N N . GLY A 1 88 ? -1.849 4.654 18.444 1.00 94.69 88 GLY A N 1
ATOM 661 C CA . GLY A 1 88 ? -3.179 4.108 18.737 1.00 94.69 88 GLY A CA 1
ATOM 662 C C . GLY A 1 88 ? -4.325 4.886 18.080 1.00 94.69 88 GLY A C 1
ATOM 663 O O . GLY A 1 88 ? -5.440 4.894 18.593 1.00 94.69 88 GLY A O 1
ATOM 664 N N . GLN A 1 89 ? -4.058 5.592 16.976 1.00 94.75 89 GLN A N 1
ATOM 665 C CA . GLN A 1 89 ? -5.033 6.437 16.283 1.00 94.75 89 GLN A CA 1
ATOM 666 C C . GLN A 1 89 ? -5.346 5.914 14.878 1.00 94.75 89 GLN A C 1
ATOM 668 O O . GLN A 1 89 ? -4.502 5.316 14.218 1.00 94.75 89 GLN A O 1
ATOM 673 N N . MET A 1 90 ? -6.549 6.229 14.390 1.00 92.44 90 MET A N 1
ATOM 674 C CA . MET A 1 90 ? -6.984 5.957 13.018 1.00 92.44 90 MET A CA 1
ATOM 675 C C . MET A 1 90 ? -7.162 7.260 12.217 1.00 92.44 90 MET A C 1
ATOM 677 O O . MET A 1 90 ? -7.552 8.278 12.801 1.00 92.44 90 MET A O 1
ATOM 681 N N . PRO A 1 91 ? -6.915 7.257 10.890 1.00 89.06 91 PRO A N 1
ATOM 682 C CA . PRO A 1 91 ? -7.182 8.412 10.029 1.00 89.06 91 PRO A CA 1
ATOM 683 C C . PRO A 1 91 ? -8.650 8.841 10.095 1.00 89.06 91 PRO A C 1
ATOM 685 O O . PRO A 1 91 ? -9.528 8.045 9.797 1.00 89.06 91 PRO A O 1
ATOM 688 N N . LYS A 1 92 ? -8.949 10.098 10.424 1.00 89.50 92 LYS A N 1
ATOM 689 C CA . LYS A 1 92 ? -10.340 10.574 10.478 1.00 89.50 92 LYS A CA 1
ATOM 690 C C . LYS A 1 92 ? -10.726 11.289 9.181 1.00 89.50 92 LYS A C 1
ATOM 692 O O . LYS A 1 92 ? -9.961 12.140 8.724 1.00 89.50 92 LYS A O 1
ATOM 697 N N . PRO A 1 93 ? -11.900 10.996 8.595 1.00 92.00 93 PRO A N 1
ATOM 698 C CA . PRO A 1 93 ? -12.382 11.754 7.451 1.00 92.00 93 PRO A CA 1
ATOM 699 C C . PRO A 1 93 ? -12.737 13.190 7.877 1.00 92.00 93 PRO A C 1
ATOM 701 O O . PRO A 1 93 ? -13.264 13.382 8.975 1.00 92.00 93 PRO A O 1
ATOM 704 N N 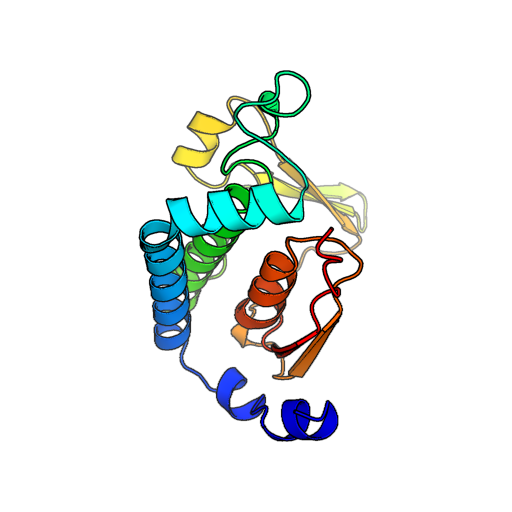. PRO A 1 94 ? -12.531 14.200 7.011 1.00 91.12 94 PRO A N 1
ATOM 705 C CA . PRO A 1 94 ? -12.959 15.571 7.276 1.00 91.12 94 PRO A CA 1
ATOM 706 C C . PRO A 1 94 ? -14.450 15.734 7.597 1.00 91.12 94 PRO A C 1
ATOM 708 O O . PRO A 1 94 ? -14.821 16.643 8.334 1.00 91.12 94 PRO A O 1
ATOM 711 N N . SER A 1 95 ? -15.319 14.900 7.021 1.00 94.25 95 SER A N 1
ATOM 712 C CA . SER A 1 95 ? -16.756 14.931 7.309 1.00 94.25 95 SER A CA 1
ATOM 713 C C . SER A 1 95 ? -17.441 13.621 6.936 1.00 94.25 95 SER A C 1
ATOM 715 O O . SER A 1 95 ? -17.108 13.026 5.909 1.00 94.25 95 SER A O 1
ATOM 717 N N . ILE A 1 96 ? -18.467 13.246 7.698 1.00 96.19 96 ILE A N 1
ATOM 718 C CA . ILE A 1 96 ? -19.418 12.182 7.362 1.00 96.19 96 ILE A CA 1
ATOM 719 C C . ILE A 1 96 ? -20.812 12.807 7.340 1.00 96.19 96 ILE A C 1
ATOM 721 O O . ILE A 1 96 ? -21.242 13.385 8.336 1.00 96.19 96 ILE A O 1
ATOM 725 N N . LYS A 1 97 ? -21.517 12.707 6.212 1.00 97.19 97 LYS A N 1
ATOM 726 C CA . LYS A 1 97 ? -22.871 13.244 6.044 1.00 97.19 97 LYS A CA 1
ATOM 727 C C . LYS A 1 97 ? -23.842 12.109 5.743 1.00 97.19 97 LYS A C 1
ATOM 729 O O . LYS A 1 97 ? -23.706 11.444 4.720 1.00 97.19 97 LYS A O 1
ATOM 7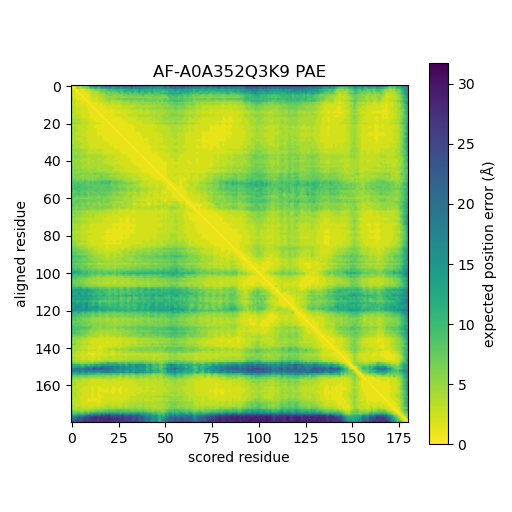34 N N . LYS A 1 98 ? -24.852 11.914 6.595 1.00 97.31 98 LYS A N 1
ATOM 735 C CA . LYS A 1 98 ? -25.992 11.045 6.273 1.00 97.31 98 LYS A CA 1
ATOM 736 C C . LYS A 1 98 ? -26.803 11.712 5.159 1.00 97.31 98 LYS A C 1
ATOM 738 O O . LYS A 1 98 ? -27.232 12.854 5.309 1.00 97.31 98 LYS A O 1
ATOM 743 N N . ILE A 1 99 ? -26.963 11.022 4.033 1.00 97.06 99 ILE A N 1
ATOM 744 C CA . ILE A 1 99 ? -27.717 11.516 2.871 1.00 97.06 99 ILE A CA 1
ATOM 745 C C . ILE A 1 99 ? -29.175 11.078 2.969 1.00 97.06 99 ILE A C 1
ATOM 747 O O . ILE A 1 99 ? -30.081 11.871 2.734 1.00 97.06 99 ILE A O 1
ATOM 751 N N . ARG A 1 100 ? -29.387 9.813 3.336 1.00 95.81 100 ARG A N 1
ATOM 752 C CA . ARG A 1 100 ? -30.687 9.212 3.655 1.00 95.81 100 ARG A CA 1
ATOM 753 C C . ARG A 1 100 ? -30.464 7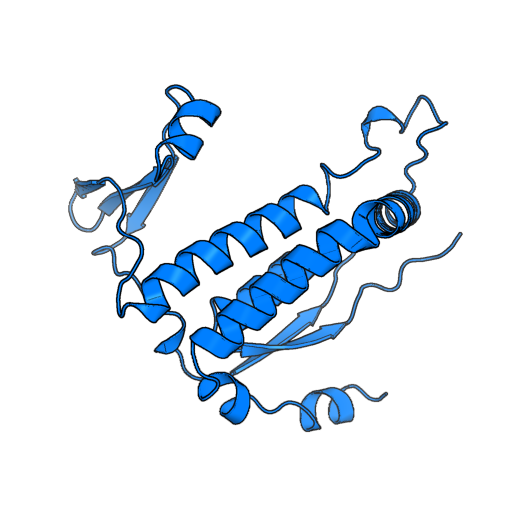.969 4.511 1.00 95.81 100 ARG A C 1
ATOM 755 O O . ARG A 1 100 ? -29.320 7.628 4.817 1.00 95.81 100 ARG A O 1
ATOM 762 N N . ASP A 1 101 ? -31.534 7.291 4.904 1.00 96.06 101 ASP A N 1
ATOM 763 C CA . ASP A 1 101 ? -31.420 6.064 5.690 1.00 96.06 101 ASP A CA 1
ATOM 764 C C . ASP A 1 101 ? -30.54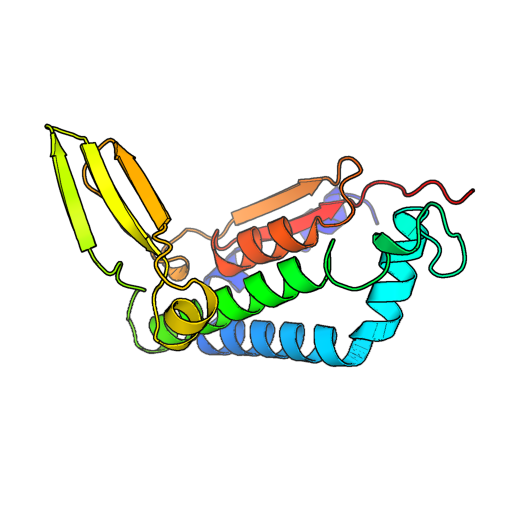9 5.018 4.990 1.00 96.06 101 ASP A C 1
ATOM 766 O O . ASP A 1 101 ? -30.712 4.718 3.807 1.00 96.06 101 ASP A O 1
ATOM 770 N N . GLY A 1 102 ? -29.547 4.537 5.731 1.00 95.94 102 GLY A N 1
ATOM 771 C CA . GLY A 1 102 ? -28.561 3.584 5.239 1.00 95.94 102 GLY A CA 1
ATOM 772 C C . GLY A 1 102 ? -27.618 4.113 4.153 1.00 95.94 102 GLY A C 1
ATOM 773 O O . GLY A 1 102 ? -26.990 3.292 3.490 1.00 95.94 102 GLY A O 1
ATOM 774 N N . LEU A 1 103 ? -27.499 5.430 3.934 1.00 97.75 103 LEU A N 1
ATOM 775 C CA . LEU A 1 103 ? -26.601 5.992 2.917 1.00 97.75 103 LEU A CA 1
ATOM 776 C C . LEU A 1 103 ? -25.854 7.233 3.417 1.00 97.75 103 LEU A C 1
ATOM 778 O O . LEU A 1 103 ? -26.468 8.224 3.822 1.00 97.75 103 LEU A O 1
ATOM 782 N N . TYR A 1 104 ? -24.527 7.200 3.313 1.00 98.31 104 TYR A N 1
ATOM 783 C CA . TYR A 1 104 ? -23.634 8.231 3.835 1.00 98.31 104 TYR A CA 1
ATOM 784 C C . TYR A 1 104 ? -22.620 8.661 2.780 1.00 98.31 104 TYR A C 1
ATOM 786 O O . TYR A 1 104 ? -22.085 7.822 2.058 1.00 98.31 104 TYR A O 1
ATOM 794 N N . ASP A 1 105 ? -22.308 9.952 2.751 1.00 97.75 105 ASP A N 1
ATOM 795 C CA . ASP A 1 105 ? -21.154 10.482 2.033 1.00 97.75 105 ASP A CA 1
ATOM 796 C C . ASP A 1 105 ? -20.042 10.787 3.038 1.00 97.75 105 ASP A C 1
ATOM 798 O O . ASP A 1 105 ? -20.202 11.602 3.953 1.00 97.75 105 ASP A O 1
ATOM 802 N N . VAL A 1 106 ? -18.900 10.130 2.863 1.00 96.56 106 VAL A N 1
ATOM 803 C CA . VAL A 1 106 ? -17.684 10.357 3.644 1.00 96.56 106 VAL A CA 1
ATOM 804 C C . VAL A 1 106 ? -16.719 11.155 2.789 1.00 96.56 106 VAL A C 1
ATOM 806 O O . VAL A 1 106 ? -16.276 10.684 1.742 1.00 96.56 106 VAL A O 1
ATOM 809 N N . ARG A 1 107 ? -16.368 12.366 3.222 1.00 95.00 107 ARG A N 1
ATOM 810 C CA . ARG A 1 107 ? -15.309 13.135 2.566 1.00 95.00 107 ARG A CA 1
ATOM 811 C C . ARG A 1 107 ? -13.974 12.483 2.903 1.00 95.00 107 ARG A C 1
ATOM 813 O O . ARG A 1 107 ? -13.649 12.360 4.078 1.00 95.00 107 ARG A O 1
ATOM 820 N N . VAL A 1 108 ? -13.216 12.089 1.885 1.00 92.06 108 VAL A N 1
ATOM 821 C CA . VAL A 1 108 ? -11.923 11.393 2.028 1.00 92.06 108 VAL A CA 1
ATOM 822 C C . VAL A 1 108 ? -10.753 12.165 1.440 1.00 92.06 108 VAL A C 1
ATOM 824 O O . VAL A 1 108 ? -9.611 11.803 1.679 1.00 92.06 108 VAL A O 1
ATOM 827 N N . ALA A 1 109 ? -11.018 13.232 0.688 1.00 90.56 109 ALA A N 1
ATOM 828 C CA . ALA A 1 109 ? -9.978 14.102 0.167 1.00 90.56 109 ALA A CA 1
ATOM 829 C 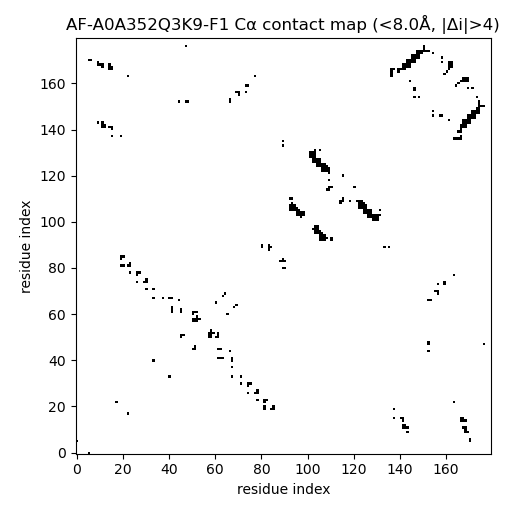C . ALA A 1 109 ? -10.485 15.543 0.006 1.00 90.56 109 ALA A C 1
ATOM 831 O O . ALA A 1 109 ? -11.685 15.768 -0.225 1.00 90.56 109 ALA A O 1
ATOM 832 N N . PRO A 1 110 ? -9.586 16.533 0.076 1.00 88.25 110 PRO A N 1
ATOM 833 C CA . PRO A 1 110 ? -8.223 16.466 0.631 1.00 88.25 110 PRO A CA 1
ATOM 834 C C . PRO A 1 110 ? -8.220 16.264 2.163 1.00 88.25 110 PRO A C 1
ATOM 836 O O . PRO A 1 110 ? -9.155 16.714 2.831 1.00 88.25 110 PRO A O 1
ATOM 839 N N . LEU A 1 111 ? -7.194 15.601 2.722 1.00 82.19 111 LEU A N 1
ATOM 840 C CA . LEU A 1 111 ? -7.114 15.281 4.162 1.00 82.19 111 LEU A CA 1
ATOM 841 C C . LEU A 1 111 ? -6.274 16.285 4.954 1.00 82.19 111 LEU A C 1
ATOM 843 O O . LEU A 1 111 ? -6.613 16.623 6.088 1.00 82.19 111 LEU A O 1
ATOM 847 N N . ASN A 1 112 ? -5.180 16.771 4.370 1.00 78.69 112 ASN A N 1
ATOM 848 C CA . ASN A 1 112 ? -4.244 17.671 5.040 1.00 78.69 112 ASN A CA 1
ATOM 849 C C . ASN A 1 112 ? -4.019 18.972 4.237 1.00 78.69 112 ASN A C 1
ATOM 851 O O . ASN A 1 112 ? -4.639 19.216 3.202 1.00 78.69 112 ASN A O 1
ATOM 855 N N . THR A 1 113 ? -3.189 19.878 4.758 1.00 79.25 113 THR A N 1
ATOM 856 C CA . THR A 1 113 ? -2.911 21.175 4.111 1.00 79.25 113 THR A CA 1
ATOM 857 C C . THR A 1 113 ? -2.153 21.025 2.790 1.00 79.25 113 THR A C 1
ATOM 859 O O . THR A 1 113 ? -2.443 21.764 1.854 1.00 79.25 113 THR A O 1
ATOM 862 N N . LYS A 1 114 ? -1.241 20.050 2.682 1.00 80.56 114 LYS A N 1
ATOM 863 C CA . LYS A 1 114 ? -0.522 19.774 1.430 1.00 80.56 114 LYS A CA 1
ATOM 864 C C . LYS A 1 114 ? -1.482 19.251 0.362 1.00 80.56 114 LYS A C 1
ATOM 866 O O . LYS A 1 114 ? -1.486 19.773 -0.747 1.00 80.56 114 LYS A O 1
ATOM 871 N N . ASP A 1 115 ? -2.361 18.316 0.720 1.00 82.25 115 ASP A N 1
ATOM 872 C CA . ASP A 1 115 ? -3.387 17.804 -0.195 1.00 82.25 115 ASP A CA 1
ATOM 873 C C . ASP A 1 115 ? -4.309 18.926 -0.682 1.00 82.25 115 ASP A C 1
ATOM 875 O O . ASP A 1 115 ? -4.637 18.986 -1.861 1.00 82.25 115 ASP A O 1
ATOM 879 N N . ARG A 1 116 ? -4.725 19.832 0.218 1.00 83.81 116 ARG A N 1
ATOM 880 C CA . ARG A 1 116 ? -5.577 20.985 -0.127 1.00 83.81 116 ARG A CA 1
ATOM 881 C C . ARG A 1 116 ? -4.905 21.913 -1.133 1.00 83.81 116 ARG A C 1
ATOM 883 O O . ARG A 1 116 ? -5.559 22.355 -2.067 1.00 83.81 116 ARG A O 1
ATOM 890 N N . MET A 1 117 ? -3.614 22.177 -0.954 1.00 86.25 117 MET A N 1
ATOM 891 C CA . MET A 1 117 ? -2.845 23.009 -1.878 1.00 86.25 117 MET A CA 1
ATOM 892 C C . MET A 1 117 ? -2.755 22.377 -3.275 1.00 86.25 117 MET A C 1
ATOM 894 O O . MET A 1 117 ? -2.851 23.091 -4.266 1.00 86.25 117 MET A O 1
ATOM 898 N N . LEU A 1 118 ? -2.608 21.050 -3.359 1.00 83.88 118 LEU A N 1
ATOM 899 C CA . LEU A 1 118 ? -2.507 20.332 -4.635 1.00 83.88 118 LEU A CA 1
ATOM 900 C C . LEU A 1 118 ? -3.865 20.116 -5.321 1.00 83.88 118 LEU A C 1
ATOM 902 O O . LEU A 1 118 ? -3.945 20.136 -6.544 1.00 83.88 118 LEU A O 1
ATOM 906 N N . ALA A 1 119 ? -4.928 19.893 -4.547 1.00 82.62 119 ALA A N 1
ATOM 907 C CA . ALA A 1 119 ? -6.256 19.566 -5.068 1.00 82.62 119 ALA A CA 1
ATOM 908 C C . ALA A 1 119 ? -7.107 20.802 -5.423 1.00 82.62 119 ALA A C 1
ATOM 910 O O . ALA A 1 119 ? -8.168 20.656 -6.041 1.00 82.62 119 ALA A O 1
ATOM 911 N N . GLY A 1 120 ? -6.680 22.002 -5.011 1.00 86.12 120 GLY A N 1
ATOM 912 C CA . GLY A 1 120 ? -7.486 23.218 -5.105 1.00 86.12 120 GLY A CA 1
ATOM 913 C C . GLY A 1 120 ? -8.832 23.043 -4.394 1.00 86.12 120 GLY A C 1
ATOM 914 O O . GLY A 1 120 ? -8.897 22.543 -3.268 1.00 86.12 120 GLY A O 1
ATOM 915 N N . ASP A 1 121 ? -9.922 23.388 -5.082 1.00 86.44 121 ASP A N 1
ATOM 916 C CA . ASP A 1 121 ? -11.289 23.246 -4.560 1.00 86.44 121 ASP A CA 1
ATOM 917 C C . ASP A 1 121 ? -11.879 21.833 -4.709 1.00 86.44 121 ASP A C 1
ATOM 919 O O . ASP A 1 121 ? -13.012 21.576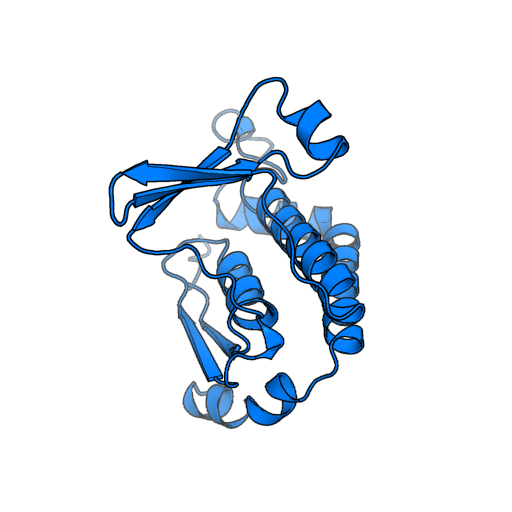 -4.278 1.00 86.44 121 ASP A O 1
ATOM 923 N N . SER A 1 122 ? -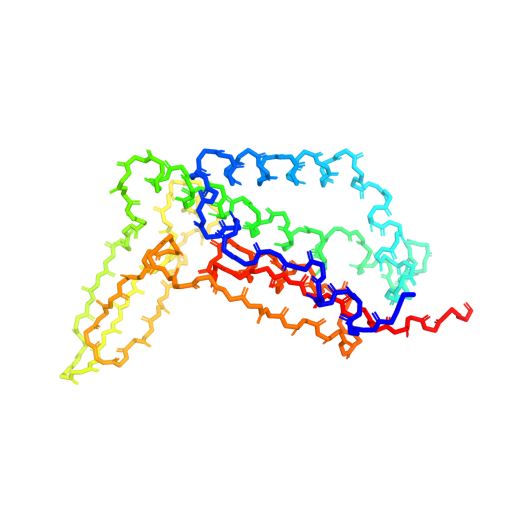11.124 20.894 -5.289 1.00 91.50 122 SER A N 1
ATOM 924 C CA . SER A 1 122 ? -11.595 19.527 -5.516 1.00 91.50 122 SER A CA 1
ATOM 925 C C . SER A 1 122 ? -11.872 18.805 -4.197 1.00 91.50 122 SER A C 1
ATOM 927 O O . SER A 1 122 ? -11.117 18.892 -3.226 1.00 91.50 122 SER A O 1
ATOM 929 N N . LYS A 1 123 ? -12.970 18.042 -4.158 1.00 92.75 123 LYS A N 1
ATOM 930 C CA . LYS A 1 123 ? -13.380 17.244 -2.994 1.00 92.75 123 LYS A CA 1
ATOM 931 C C . LYS A 1 123 ? -13.635 15.805 -3.421 1.00 92.75 123 LYS A C 1
ATOM 933 O O . LYS A 1 123 ? -14.375 15.564 -4.368 1.00 92.75 123 LYS A O 1
ATOM 938 N N . GLY A 1 124 ? -13.055 14.860 -2.687 1.00 93.88 124 GLY A N 1
ATOM 939 C CA . GLY A 1 124 ? -13.290 13.430 -2.874 1.00 93.88 124 GLY A CA 1
ATOM 940 C C . GLY A 1 124 ? -14.278 12.901 -1.842 1.00 93.88 124 GLY A C 1
ATOM 941 O O . GLY A 1 124 ? -14.092 13.125 -0.641 1.00 93.88 124 GLY A O 1
ATOM 942 N N . PHE A 1 125 ? -15.301 12.183 -2.302 1.00 95.44 125 PHE A N 1
ATOM 943 C CA . PHE A 1 125 ? -16.311 11.555 -1.452 1.00 95.44 125 PHE A CA 1
ATOM 944 C C . PHE A 1 125 ? -16.418 10.057 -1.749 1.00 95.44 125 PHE A C 1
ATOM 946 O O . PHE A 1 125 ? -16.503 9.661 -2.909 1.00 95.44 125 PHE A O 1
ATOM 953 N N . LEU A 1 126 ? -16.465 9.237 -0.698 1.00 95.31 126 LEU A N 1
ATOM 954 C CA . LEU A 1 126 ? -16.914 7.849 -0.774 1.00 95.31 126 LEU A CA 1
ATOM 955 C C . LEU A 1 126 ? -18.374 7.779 -0.340 1.00 95.31 126 LEU A C 1
ATOM 957 O O . LEU A 1 126 ? -18.719 8.226 0.756 1.00 95.31 126 LEU A O 1
ATOM 961 N N . ARG A 1 127 ? -19.221 7.189 -1.182 1.00 96.88 127 ARG A N 1
ATOM 962 C CA . ARG A 1 127 ? -20.619 6.914 -0.852 1.00 96.88 127 ARG A CA 1
ATOM 963 C C . ARG A 1 127 ? -20.746 5.500 -0.299 1.00 96.88 127 ARG A C 1
ATOM 965 O O . ARG A 1 127 ? -20.484 4.532 -1.008 1.00 96.88 127 ARG A O 1
ATOM 972 N N . ILE A 1 128 ? -21.152 5.390 0.960 1.00 96.81 128 ILE A N 1
ATOM 973 C CA . ILE A 1 128 ? -21.180 4.138 1.722 1.00 96.81 128 ILE A CA 1
ATOM 974 C C . ILE A 1 128 ? -22.627 3.771 2.050 1.00 96.81 128 ILE A C 1
ATOM 976 O O . ILE A 1 128 ? -23.407 4.612 2.505 1.00 96.81 128 ILE A O 1
ATOM 980 N N . LYS A 1 129 ? -22.980 2.505 1.804 1.00 96.88 129 LYS A N 1
ATOM 981 C CA . LYS A 1 129 ? -24.232 1.905 2.277 1.00 96.88 129 LYS A CA 1
ATOM 982 C C . LYS A 1 129 ? -24.033 1.365 3.695 1.00 96.88 129 LYS A C 1
ATOM 984 O O . LYS A 1 129 ? -23.062 0.656 3.940 1.00 96.88 129 LYS A O 1
ATOM 989 N N . GLY A 1 130 ? -24.972 1.661 4.588 1.00 95.88 130 GLY A N 1
ATOM 990 C CA . GLY A 1 130 ? -24.859 1.381 6.020 1.00 95.88 130 GLY A CA 1
ATOM 991 C C . GLY A 1 130 ? -23.983 2.397 6.756 1.00 95.88 130 GLY A C 1
ATOM 992 O O . GLY A 1 130 ? -23.401 3.292 6.144 1.00 95.88 130 GLY A O 1
ATOM 993 N N . GLU A 1 131 ? -23.921 2.279 8.082 1.00 94.00 131 GLU A N 1
ATOM 994 C CA . GLU A 1 131 ? -23.083 3.156 8.901 1.00 94.00 131 GLU A CA 1
ATOM 995 C C . GLU A 1 131 ? -21.597 2.981 8.549 1.00 94.00 131 GLU A C 1
ATOM 997 O O . GLU A 1 131 ? -21.086 1.858 8.610 1.00 94.00 131 GLU A O 1
ATOM 1002 N N . PRO A 1 132 ? -20.879 4.066 8.199 1.00 94.31 132 PRO A N 1
ATOM 1003 C CA . PRO A 1 132 ? -19.455 3.995 7.920 1.00 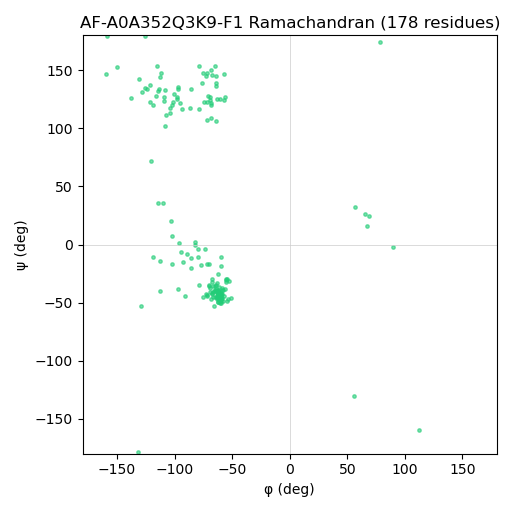94.31 132 PRO A CA 1
ATOM 1004 C C . PRO A 1 132 ? -18.676 3.495 9.134 1.00 94.31 132 PRO A C 1
ATOM 1006 O O . PRO A 1 132 ? -18.736 4.087 10.211 1.00 94.31 132 PRO A O 1
ATOM 1009 N N . ARG A 1 133 ? -17.894 2.433 8.939 1.00 91.44 133 ARG A N 1
ATOM 1010 C CA . ARG A 1 133 ? -16.958 1.914 9.937 1.00 91.44 133 ARG A CA 1
ATOM 1011 C C . ARG A 1 133 ? -15.555 1.916 9.373 1.00 91.44 133 ARG A C 1
ATOM 1013 O O . ARG A 1 133 ? -15.333 1.537 8.225 1.00 91.44 133 ARG A O 1
ATOM 1020 N N . GLN A 1 134 ? -14.614 2.336 10.202 1.00 89.94 134 GLN A N 1
ATOM 1021 C CA . GLN A 1 134 ? -13.204 2.266 9.878 1.00 89.94 134 GLN A CA 1
ATOM 1022 C C . GLN A 1 134 ? -12.602 1.014 10.505 1.00 89.94 134 GLN A C 1
ATOM 1024 O O . GLN A 1 134 ? -12.872 0.710 11.662 1.00 89.94 134 GLN A O 1
ATOM 1029 N N . VAL A 1 135 ? -11.790 0.298 9.732 1.00 91.56 135 VAL A N 1
ATOM 1030 C CA . VAL A 1 135 ? -11.138 -0.939 10.167 1.00 91.56 135 VAL A CA 1
ATOM 1031 C C . VAL A 1 135 ? -9.653 -0.666 10.342 1.00 91.56 135 VAL A C 1
ATOM 1033 O O . VAL A 1 135 ? -9.008 -0.154 9.425 1.00 91.56 135 VAL A O 1
ATOM 1036 N N . ASN A 1 136 ? -9.120 -0.997 11.513 1.00 94.31 136 ASN A N 1
ATOM 1037 C CA . ASN A 1 136 ? -7.689 -0.957 11.781 1.00 94.31 136 ASN A CA 1
ATOM 1038 C C . ASN A 1 136 ? -7.006 -2.143 11.076 1.00 94.31 136 ASN A C 1
ATOM 1040 O O . ASN A 1 136 ? -7.377 -3.288 11.338 1.00 94.31 136 ASN A O 1
ATOM 1044 N N . PRO A 1 137 ? -6.011 -1.909 10.198 1.00 94.44 137 PRO A N 1
ATOM 1045 C CA . PRO A 1 137 ? -5.271 -2.990 9.551 1.00 94.44 137 PRO A CA 1
ATOM 1046 C C . PRO A 1 137 ? -4.636 -3.984 10.530 1.00 94.44 137 PRO A C 1
ATOM 1048 O O . PRO A 1 137 ? -4.514 -5.156 10.196 1.00 94.44 137 PRO A O 1
ATOM 1051 N N . LEU A 1 138 ? -4.249 -3.541 11.730 1.00 94.94 138 LEU A N 1
ATOM 1052 C CA . LEU A 1 138 ? -3.599 -4.392 12.732 1.00 94.94 138 LEU A CA 1
ATOM 1053 C C . LEU A 1 138 ? -4.575 -5.325 13.466 1.00 94.94 138 LEU A C 1
ATOM 1055 O O . LEU A 1 138 ? -4.128 -6.313 14.039 1.00 94.94 138 LEU A O 1
ATOM 1059 N N . ASP A 1 139 ? -5.880 -5.041 13.407 1.00 94.69 139 ASP A N 1
ATOM 1060 C CA . ASP A 1 139 ? -6.923 -5.857 14.047 1.00 94.69 139 ASP A CA 1
ATOM 1061 C C . ASP A 1 139 ? -7.430 -6.976 13.119 1.00 94.69 139 ASP A C 1
ATOM 1063 O O . ASP A 1 139 ? -8.202 -7.837 13.537 1.00 94.69 139 ASP A O 1
ATOM 1067 N N . LYS A 1 140 ? -7.020 -6.973 11.843 1.00 94.62 140 LYS A N 1
ATOM 1068 C CA . LYS A 1 140 ? -7.345 -8.043 10.892 1.00 94.62 140 LYS A CA 1
ATOM 1069 C C . LYS A 1 140 ? -6.543 -9.303 11.216 1.00 94.62 140 LYS A C 1
ATOM 1071 O O . LYS A 1 140 ? -5.375 -9.214 11.588 1.00 94.62 140 LYS A O 1
ATOM 1076 N N . GLU A 1 141 ? -7.130 -10.475 11.003 1.00 95.00 141 GLU A N 1
ATOM 1077 C CA . GLU A 1 141 ? -6.394 -11.740 11.095 1.00 95.00 141 GLU A CA 1
ATOM 1078 C C . GLU A 1 141 ? -5.298 -11.829 10.024 1.00 95.00 141 GLU A C 1
ATOM 1080 O O . GLU A 1 141 ? -5.449 -11.323 8.910 1.00 95.00 141 GLU A O 1
ATOM 1085 N N . GLY A 1 142 ? -4.176 -12.463 10.374 1.00 93.88 142 GLY A N 1
ATOM 1086 C CA . GLY A 1 142 ? -3.081 -12.700 9.446 1.00 93.88 142 GLY A CA 1
ATOM 1087 C C . GLY A 1 142 ? -3.451 -13.750 8.406 1.00 93.88 142 GLY A C 1
ATOM 1088 O O . GLY A 1 142 ? -3.839 -14.861 8.757 1.00 93.88 142 GLY A O 1
ATOM 1089 N N . GLY A 1 143 ? -3.279 -13.424 7.127 1.00 95.94 143 GLY A N 1
ATOM 1090 C CA . GLY A 1 143 ? -3.612 -14.323 6.021 1.00 95.94 143 GLY A CA 1
ATOM 1091 C C . GLY A 1 143 ? -2.512 -14.449 4.974 1.00 95.94 143 GLY A C 1
ATOM 1092 O O . GLY A 1 143 ? -1.442 -13.847 5.080 1.00 95.94 143 GLY A O 1
ATOM 1093 N N . ILE A 1 144 ? -2.798 -15.236 3.940 1.00 95.88 144 ILE A N 1
ATOM 1094 C CA . ILE A 1 144 ? -1.976 -15.345 2.735 1.00 95.88 144 ILE A CA 1
ATOM 1095 C C . ILE A 1 144 ? -2.809 -14.841 1.557 1.00 95.88 144 ILE A C 1
ATOM 1097 O O . ILE A 1 144 ? -3.924 -15.312 1.346 1.00 95.88 144 ILE A O 1
ATOM 1101 N N . ILE A 1 145 ? -2.264 -13.910 0.774 1.00 94.94 145 ILE A N 1
ATOM 1102 C CA . ILE A 1 145 ? -2.856 -13.463 -0.493 1.00 94.94 145 ILE A CA 1
ATOM 1103 C C . ILE A 1 145 ? -1.935 -13.882 -1.639 1.00 94.94 145 ILE A C 1
ATOM 1105 O O . ILE A 1 145 ? -0.724 -13.676 -1.589 1.00 94.94 145 ILE A O 1
ATOM 1109 N N . ALA A 1 146 ? -2.511 -14.451 -2.695 1.00 91.38 146 ALA A N 1
ATOM 1110 C CA . ALA A 1 146 ? -1.810 -14.672 -3.952 1.00 91.38 146 ALA A CA 1
ATOM 1111 C C . ALA A 1 146 ? -2.101 -13.517 -4.914 1.00 91.38 146 ALA A C 1
ATOM 1113 O O . ALA A 1 146 ? -3.257 -13.258 -5.245 1.00 91.38 146 ALA A O 1
ATOM 1114 N N . VAL A 1 147 ? -1.054 -12.834 -5.376 1.00 89.12 147 VAL A N 1
ATOM 1115 C CA . VAL A 1 147 ? -1.149 -11.801 -6.413 1.00 89.12 147 VAL A CA 1
ATOM 1116 C C . VAL A 1 147 ? -0.642 -12.396 -7.720 1.00 89.12 147 VAL A C 1
ATOM 1118 O O . VAL A 1 147 ? 0.536 -12.735 -7.847 1.00 89.12 147 VAL A O 1
ATOM 1121 N N . LEU A 1 148 ? -1.546 -12.547 -8.687 1.00 85.69 148 LEU A N 1
ATOM 1122 C CA . LEU A 1 148 ? -1.253 -13.081 -10.015 1.00 85.69 148 LEU A CA 1
ATOM 1123 C C . LEU A 1 148 ? -1.293 -11.925 -11.019 1.00 85.69 148 LEU A C 1
ATOM 1125 O O . LEU A 1 148 ? -2.356 -11.356 -11.262 1.00 85.69 148 LEU A O 1
ATOM 1129 N N . GLY A 1 149 ? -0.140 -11.559 -11.577 1.00 77.12 149 GLY A N 1
ATOM 1130 C CA . GLY A 1 149 ? -0.055 -10.500 -12.582 1.00 77.12 149 GLY A CA 1
ATOM 1131 C C . GLY A 1 149 ? -0.706 -10.936 -13.895 1.00 77.12 149 GLY A C 1
ATOM 1132 O O . GLY A 1 149 ? -0.346 -11.977 -14.447 1.00 77.12 149 GLY A O 1
ATOM 1133 N N . ALA A 1 150 ? -1.633 -10.131 -14.414 1.00 67.69 150 ALA A N 1
ATOM 1134 C CA . ALA A 1 150 ? -2.399 -10.409 -15.635 1.00 67.69 150 ALA A CA 1
ATOM 1135 C C . ALA A 1 150 ? -1.995 -9.480 -16.800 1.00 67.69 150 ALA A C 1
ATOM 1137 O O . ALA A 1 150 ? -2.835 -9.037 -17.575 1.00 67.69 150 ALA A O 1
ATOM 1138 N N . GLY A 1 151 ? -0.704 -9.138 -16.892 1.00 59.00 151 GLY A N 1
ATOM 1139 C CA . GLY A 1 151 ? -0.162 -8.197 -17.886 1.00 59.00 151 GLY A CA 1
ATOM 1140 C C . GLY A 1 151 ? -0.157 -6.735 -17.423 1.00 59.00 151 GLY A C 1
ATOM 1141 O O . GLY A 1 151 ? 0.357 -5.865 -18.117 1.00 59.00 151 GLY A O 1
ATOM 1142 N N . ASN A 1 152 ? -0.674 -6.460 -16.225 1.00 56.62 152 ASN A N 1
ATOM 1143 C CA . ASN A 1 152 ? -0.472 -5.202 -15.522 1.00 56.62 152 ASN A CA 1
ATOM 1144 C C . ASN A 1 152 ? 0.917 -5.191 -14.868 1.00 56.62 152 ASN A C 1
ATOM 1146 O O . ASN A 1 152 ? 1.223 -5.985 -13.981 1.00 56.62 152 ASN A O 1
ATOM 1150 N N . TYR A 1 153 ? 1.765 -4.266 -15.305 1.00 60.75 153 TYR A N 1
ATOM 1151 C CA . TYR A 1 153 ? 3.165 -4.170 -14.876 1.00 60.75 153 TYR A CA 1
ATOM 1152 C C . TYR A 1 153 ? 3.346 -3.637 -13.443 1.00 60.75 153 TYR A C 1
ATOM 1154 O O . TYR A 1 153 ? 4.456 -3.605 -12.922 1.00 60.75 153 TYR A O 1
ATOM 1162 N N . SER A 1 154 ? 2.251 -3.247 -12.784 1.00 65.06 154 SER A N 1
ATOM 1163 C CA . SER A 1 154 ? 2.233 -2.532 -11.507 1.00 65.06 154 SER A CA 1
ATOM 1164 C C . SER A 1 154 ? 1.624 -3.338 -10.352 1.00 65.06 154 SER A C 1
ATOM 1166 O O . SER A 1 154 ? 0.979 -2.750 -9.483 1.00 65.06 154 SER A O 1
ATOM 1168 N N . SER A 1 155 ? 1.825 -4.662 -10.303 1.00 76.44 155 SER A N 1
ATOM 1169 C CA . SER A 1 155 ? 1.300 -5.517 -9.219 1.00 76.44 155 SER A CA 1
ATOM 1170 C C . SER A 1 155 ? 1.809 -5.137 -7.817 1.00 76.44 155 SER A C 1
ATOM 1172 O O . SER A 1 155 ? 1.285 -5.592 -6.802 1.00 76.44 155 SER A O 1
ATOM 1174 N N . SER A 1 156 ? 2.814 -4.258 -7.736 1.00 80.56 156 SER A N 1
ATOM 1175 C CA . SER A 1 156 ? 3.310 -3.645 -6.503 1.00 80.56 156 SER A CA 1
ATOM 1176 C C . SER A 1 156 ? 2.223 -2.934 -5.690 1.00 80.56 156 SER A C 1
ATOM 1178 O O . SER A 1 156 ? 2.332 -2.902 -4.465 1.00 80.56 156 SER A O 1
ATOM 1180 N N . PHE A 1 157 ? 1.174 -2.392 -6.325 1.00 84.69 157 PHE A N 1
ATOM 1181 C CA . PHE A 1 157 ? 0.043 -1.795 -5.603 1.00 84.69 157 PHE A CA 1
ATOM 1182 C C . PHE A 1 157 ? -0.640 -2.836 -4.709 1.00 84.69 157 PHE A C 1
ATOM 1184 O O . PHE A 1 157 ? -0.832 -2.628 -3.507 1.00 84.69 157 PHE A O 1
ATOM 1191 N N . GLU A 1 158 ? -0.965 -3.983 -5.297 1.00 89.06 158 GLU A N 1
ATOM 1192 C CA . GLU A 1 158 ? -1.633 -5.098 -4.641 1.00 89.06 158 GLU A CA 1
ATOM 1193 C C . GLU A 1 158 ? -0.751 -5.698 -3.546 1.00 89.06 158 GLU A C 1
ATOM 1195 O O . GLU A 1 158 ? -1.269 -6.045 -2.485 1.00 89.06 158 GLU A O 1
ATOM 1200 N N . LEU A 1 159 ? 0.574 -5.748 -3.747 1.00 91.75 159 LEU A N 1
ATOM 1201 C CA . LEU A 1 159 ? 1.516 -6.200 -2.715 1.00 91.75 159 LEU A CA 1
ATOM 1202 C C . LEU A 1 159 ? 1.488 -5.289 -1.482 1.00 91.75 159 LEU A C 1
ATOM 1204 O O . LEU A 1 159 ? 1.356 -5.778 -0.359 1.00 91.75 159 LEU A O 1
ATOM 1208 N N . ILE A 1 160 ? 1.585 -3.968 -1.678 1.00 93.81 160 ILE A N 1
ATOM 1209 C CA . ILE A 1 160 ? 1.576 -2.998 -0.573 1.00 93.81 160 ILE A CA 1
ATOM 1210 C C . ILE A 1 160 ? 0.237 -3.050 0.165 1.00 93.81 160 ILE A C 1
ATOM 1212 O O . ILE A 1 160 ? 0.214 -3.101 1.396 1.00 93.81 160 ILE A O 1
ATOM 1216 N N . ARG A 1 161 ? -0.881 -3.104 -0.567 1.00 93.56 161 ARG A N 1
ATOM 1217 C CA . ARG A 1 161 ? -2.208 -3.240 0.041 1.00 93.56 161 ARG A CA 1
ATOM 1218 C C . ARG A 1 161 ? -2.327 -4.535 0.851 1.00 93.56 161 ARG A C 1
ATOM 1220 O O . ARG A 1 161 ? -2.759 -4.484 2.002 1.00 93.56 161 ARG A O 1
ATOM 1227 N N . ALA A 1 162 ? -1.932 -5.671 0.285 1.00 95.25 162 ALA A N 1
ATOM 1228 C CA . ALA A 1 162 ? -2.040 -6.959 0.959 1.00 95.25 162 ALA A CA 1
ATOM 1229 C C . ALA A 1 162 ? -1.231 -6.988 2.268 1.00 95.25 162 ALA A C 1
ATOM 1231 O O . ALA A 1 162 ? -1.773 -7.342 3.316 1.00 95.25 162 ALA A O 1
ATOM 1232 N N . LEU A 1 163 ? 0.019 -6.517 2.229 1.00 96.12 163 LEU A N 1
ATOM 1233 C CA . LEU A 1 163 ? 0.906 -6.477 3.394 1.00 96.12 163 LEU A CA 1
ATOM 1234 C C . LEU A 1 163 ? 0.411 -5.510 4.475 1.00 96.12 163 LEU A C 1
ATOM 1236 O O . LEU A 1 163 ? 0.284 -5.891 5.642 1.00 96.12 163 LEU A O 1
ATOM 1240 N N . PHE A 1 164 ? 0.136 -4.260 4.103 1.00 96.94 164 PHE A N 1
ATOM 1241 C CA . PHE A 1 164 ? -0.008 -3.159 5.061 1.00 96.94 164 PHE A CA 1
ATOM 1242 C C . PHE A 1 164 ? -1.459 -2.764 5.359 1.00 96.94 164 PHE A C 1
ATOM 1244 O O . PHE A 1 164 ? -1.713 -2.096 6.358 1.00 96.94 164 PHE A O 1
ATOM 1251 N N . ILE A 1 165 ? -2.421 -3.172 4.529 1.00 95.56 165 ILE A N 1
ATOM 1252 C CA . ILE A 1 165 ? -3.843 -2.850 4.722 1.00 95.56 165 ILE A CA 1
ATOM 1253 C C . ILE A 1 165 ? -4.660 -4.099 5.042 1.00 95.56 165 ILE A C 1
ATOM 1255 O O . ILE A 1 165 ? -5.544 -4.034 5.896 1.00 95.56 165 ILE A O 1
ATOM 1259 N N . ASP A 1 166 ? -4.387 -5.226 4.384 1.00 96.38 166 ASP A N 1
ATOM 1260 C CA . ASP A 1 166 ? -5.119 -6.485 4.588 1.00 96.38 166 ASP A CA 1
ATOM 1261 C C . ASP A 1 166 ? -4.431 -7.449 5.567 1.00 96.38 166 ASP A C 1
ATOM 1263 O O . ASP A 1 166 ? -4.974 -8.510 5.849 1.00 96.38 166 ASP A O 1
ATOM 1267 N N . ASN A 1 167 ? -3.287 -7.056 6.138 1.00 96.50 167 ASN A N 1
ATOM 1268 C CA . ASN A 1 167 ? -2.518 -7.826 7.123 1.00 96.50 167 ASN A CA 1
ATOM 1269 C C . ASN A 1 167 ? -2.099 -9.228 6.647 1.00 96.50 167 ASN A C 1
ATOM 1271 O O . ASN A 1 167 ? -1.981 -10.161 7.437 1.00 96.50 167 ASN A O 1
ATOM 1275 N N . CYS A 1 168 ? -1.848 -9.385 5.350 1.00 97.38 168 CYS A N 1
ATOM 1276 C CA . CYS A 1 168 ? -1.531 -10.669 4.740 1.00 97.38 168 CYS A CA 1
ATOM 1277 C C . CYS A 1 168 ? -0.091 -10.714 4.230 1.00 97.38 168 CYS A C 1
ATOM 1279 O O . CYS A 1 168 ? 0.416 -9.740 3.680 1.00 97.38 168 CYS A O 1
ATOM 1281 N N . VAL A 1 169 ? 0.550 -11.875 4.340 1.00 96.31 169 VAL A N 1
ATOM 1282 C CA . VAL A 1 169 ? 1.772 -12.171 3.579 1.00 96.31 169 VAL A CA 1
ATOM 1283 C C . VAL A 1 169 ? 1.404 -12.560 2.150 1.00 96.31 169 VAL A C 1
ATOM 1285 O O . VAL A 1 169 ? 0.294 -13.028 1.892 1.00 96.31 169 VAL A O 1
ATOM 1288 N N . VAL A 1 170 ? 2.316 -12.336 1.205 1.00 94.00 170 VAL A N 1
ATOM 1289 C CA . VAL A 1 170 ? 1.982 -12.395 -0.221 1.00 94.00 170 VAL A CA 1
ATOM 1290 C C . VAL A 1 170 ? 2.867 -13.372 -0.972 1.00 94.00 170 VAL A C 1
ATOM 1292 O O . VAL A 1 170 ? 4.089 -13.325 -0.847 1.00 94.00 170 VAL A O 1
ATOM 1295 N N . VAL A 1 171 ? 2.249 -14.199 -1.815 1.00 91.88 171 VAL A N 1
ATOM 1296 C CA . VAL A 1 171 ? 2.934 -14.874 -2.922 1.00 91.88 171 VAL A CA 1
ATOM 1297 C C . VAL A 1 171 ? 2.619 -14.121 -4.211 1.00 91.88 171 VAL A C 1
ATOM 1299 O O . VAL A 1 171 ? 1.458 -13.923 -4.563 1.00 91.88 171 VAL A O 1
ATOM 1302 N N . HIS A 1 172 ? 3.654 -13.660 -4.908 1.00 88.81 172 HIS A N 1
ATOM 1303 C CA . HIS A 1 172 ? 3.508 -12.919 -6.157 1.00 88.81 172 HIS A CA 1
ATOM 1304 C C . HIS A 1 172 ? 3.984 -13.769 -7.333 1.00 88.81 172 HIS A C 1
ATOM 1306 O O . HIS A 1 172 ? 5.140 -14.193 -7.371 1.00 88.81 172 HIS A O 1
ATOM 1312 N N . LYS A 1 173 ? 3.103 -13.982 -8.311 1.00 85.81 173 LYS A N 1
ATOM 1313 C CA . LYS A 1 173 ? 3.448 -14.555 -9.614 1.00 85.81 173 LYS A CA 1
ATOM 1314 C C . LYS A 1 173 ? 3.353 -13.436 -10.659 1.00 85.81 173 LYS A C 1
ATOM 1316 O O . LYS A 1 173 ? 2.235 -13.106 -11.061 1.00 85.81 173 LYS A O 1
ATOM 1321 N N . PRO A 1 174 ? 4.477 -12.850 -11.105 1.00 78.44 174 PRO A N 1
ATOM 1322 C CA . PRO A 1 174 ? 4.441 -11.841 -12.156 1.00 78.44 174 PRO A CA 1
ATOM 1323 C C . PRO A 1 174 ? 3.953 -12.449 -13.477 1.00 78.44 174 PRO A C 1
ATOM 1325 O O . PRO A 1 174 ? 4.127 -13.647 -13.727 1.00 78.44 174 PRO A O 1
ATOM 1328 N N . HIS A 1 175 ? 3.365 -11.615 -14.337 1.00 75.00 175 HIS A N 1
ATOM 1329 C CA . HIS A 1 175 ? 3.101 -12.011 -15.717 1.00 75.00 175 HIS A CA 1
ATOM 1330 C C . HIS A 1 175 ? 4.443 -12.264 -16.423 1.00 75.00 175 HIS A C 1
ATOM 1332 O O . HIS A 1 175 ? 5.360 -11.455 -16.255 1.00 75.00 175 HIS A O 1
ATOM 1338 N N . PRO A 1 176 ? 4.597 -13.338 -17.215 1.00 67.81 176 PRO A N 1
ATOM 1339 C CA . PRO A 1 176 ? 5.781 -13.503 -18.045 1.00 67.81 176 PRO A CA 1
ATOM 1340 C C . PRO A 1 176 ? 5.811 -12.364 -19.073 1.00 67.81 176 PRO A C 1
ATOM 1342 O O . PRO A 1 176 ? 4.996 -12.324 -19.992 1.00 67.81 176 PRO A O 1
ATOM 1345 N N . SER A 1 177 ? 6.691 -11.382 -18.899 1.00 61.44 177 SER A N 1
ATOM 1346 C CA . SER A 1 177 ? 6.927 -10.377 -19.934 1.00 61.44 177 SER A CA 1
ATOM 1347 C C . SER A 1 177 ? 7.602 -11.069 -21.117 1.00 61.44 177 SER A C 1
ATOM 1349 O O . SER A 1 177 ? 8.677 -11.648 -20.953 1.00 61.44 177 SER A O 1
ATOM 1351 N N . ILE A 1 178 ? 6.970 -11.042 -22.292 1.00 44.47 178 ILE A N 1
ATOM 1352 C CA . ILE A 1 178 ? 7.591 -11.513 -23.531 1.00 44.47 178 ILE A CA 1
ATOM 1353 C C . ILE A 1 178 ? 8.648 -10.477 -23.910 1.00 44.47 178 ILE A C 1
ATOM 1355 O O . ILE A 1 178 ? 8.320 -9.363 -24.307 1.00 44.47 178 ILE A O 1
ATOM 1359 N N . SER A 1 179 ? 9.916 -10.835 -23.728 1.00 39.72 179 SER A N 1
ATOM 1360 C CA . SER A 1 179 ? 11.039 -10.134 -24.342 1.00 39.72 179 SER A CA 1
ATOM 1361 C C . SER A 1 179 ? 10.962 -10.389 -25.851 1.00 39.72 179 SER A C 1
ATOM 1363 O O . SER A 1 179 ? 11.186 -11.525 -26.268 1.00 39.72 179 SER A O 1
ATOM 1365 N N . TYR A 1 180 ? 10.606 -9.376 -26.641 1.00 36.91 180 TYR A N 1
ATOM 1366 C CA . TYR A 1 180 ? 10.917 -9.333 -28.074 1.00 36.91 180 TYR A CA 1
ATOM 1367 C C . TYR A 1 180 ? 12.205 -8.538 -28.272 1.00 36.91 180 TYR A C 1
ATOM 1369 O O . TYR A 1 180 ? 12.367 -7.512 -27.569 1.00 36.91 180 TYR A O 1
#

Nearest PDB structures (foldseek):
  1vlu-assembly2_B-2  TM=5.049E-01  e=1.106E-01  Saccharomyces cerevisiae
  1vlu-assembly1_A-2  TM=4.649E-01  e=1.249E-01  Saccharomyces cerevisiae

Secondary structure (DSSP, 8-state):
--HHHHHHT--HHHHHTS-HHHHHHHHHHHHHHHHHTHHHHHHHHHHHTT--SS-TTTGGG-SSTTTHHHHHHHHHHHHHHHHHHTTT--PPPSEEEEEETTEEEEEEE--SHHHHHHHTT--EEEEEESS-----GGGSPPEEEEEE-SS-TTTHHHHHHHHHTS-EEEEEE-------

Sequence (180 aa):
MDAKLAIDCLQPGKWQNTPVNVRQDLLKQIQNNIVLYMDELVVADNKVRGVSPSDPATRHMAGTAATISPIASNVAACIDIYKLLAKGQMPKPPSIKKIRDGLYDVRVAPLNTKDRMLAGDSKGFLRIKGEPRQVNPLDKEGGIIAVLGAGNYSSSFELIRALFIDNCVVVHKPHPSISY